Protein AF-A0A950AYR8-F1 (afdb_monomer)

Foldseek 3Di:
DCCQAQVPPPCSCNHPNNVVVVVVVVVVVVCVVPVPDDPDQQEALAACDQDPVRDDGHHQPPPLLSLLLVLLLLLLQLLLLLVCCLVVPDPDDPVRNVLSVVLSVLSVPQANVLSQVVQSVDCSDPVDPRYGYGNNNDHDCVVCSCPVQQLVSLLVSLVSLLVSLVSLVVSCVVVVSSPSNSVSSNVSSVSSNVRSD

Nearest PDB structures (foldseek):
  2fl0-assembly1_A-2  TM=6.266E-01  e=1.631E+00  Azotobacter vinelandii
  2fl0-assembly1_A-3  TM=6.266E-01  e=1.631E+00  Azotobacter vinelandii
  4zkh-assembly1_D  TM=5.117E-01  e=8.441E+00  Pseudo-nitzschia multiseries

Solvent-accessible surface area (backbone atoms only — not comparable to full-atom values): 10589 Å² total; per-residue (Å²): 106,65,60,57,40,56,13,88,86,80,50,30,62,82,8,51,53,28,46,53,50,51,52,48,52,54,50,52,54,51,39,71,77,33,81,83,70,76,92,69,72,57,53,43,89,29,28,74,65,84,52,93,88,66,61,94,63,56,59,31,67,26,71,66,44,25,54,54,35,50,46,48,16,54,55,50,48,44,40,50,34,33,48,48,45,58,77,65,57,87,82,72,49,74,66,48,45,51,48,34,53,51,51,39,57,45,42,46,62,54,38,51,46,56,46,38,63,49,31,44,73,29,52,22,26,88,93,41,77,89,32,14,22,35,70,58,74,60,75,89,60,79,88,62,59,69,55,84,50,64,46,60,43,30,42,50,49,14,47,57,31,35,55,44,14,53,52,32,43,59,52,16,76,84,40,63,83,30,39,65,32,14,52,42,32,37,55,51,14,50,55,36,49,75,57,30,119

pLDDT: mean 91.13, std 10.16, range [54.56, 98.56]

Radius of gyration: 19.91 Å; Cα contacts (8 Å, |Δi|>4): 261; chains: 1; bounding box: 54×46×49 Å

Structure (mmCIF, N/CA/C/O backbone):
data_AF-A0A950AYR8-F1
#
_entry.id   AF-A0A950AYR8-F1
#
loop_
_atom_site.group_PDB
_atom_site.id
_atom_site.type_symbol
_atom_site.label_atom_id
_atom_site.label_alt_id
_atom_site.label_comp_id
_atom_site.label_asym_id
_atom_site.label_entity_id
_atom_site.label_seq_id
_atom_site.pdbx_PDB_ins_code
_atom_site.Cartn_x
_atom_site.Cartn_y
_atom_site.Cartn_z
_atom_site.occupancy
_atom_site.B_iso_or_equiv
_atom_site.auth_seq_id
_atom_site.auth_comp_id
_atom_site.auth_asym_id
_atom_site.auth_atom_id
_atom_site.pdbx_PDB_model_num
ATOM 1 N N . ILE A 1 1 ? 6.941 19.652 12.326 1.00 61.94 1 ILE A N 1
ATOM 2 C CA . ILE A 1 1 ? 6.897 20.039 10.893 1.00 61.94 1 ILE A CA 1
ATOM 3 C C . ILE A 1 1 ? 8.104 20.904 10.534 1.00 61.94 1 ILE A C 1
ATOM 5 O O . ILE A 1 1 ? 8.968 20.399 9.842 1.00 61.94 1 ILE A O 1
ATOM 9 N N . VAL A 1 2 ? 8.243 22.126 11.064 1.00 68.25 2 VAL A N 1
ATOM 10 C CA . VAL A 1 2 ? 9.354 23.044 10.709 1.00 68.25 2 VAL A CA 1
ATOM 11 C C . VAL A 1 2 ? 10.743 22.503 11.084 1.00 68.25 2 VAL A C 1
ATOM 13 O O . VAL A 1 2 ? 11.654 22.515 10.266 1.00 68.25 2 VAL A O 1
ATOM 16 N N . GLU A 1 3 ? 10.913 21.969 12.296 1.00 66.00 3 GLU A N 1
ATOM 17 C CA . GLU A 1 3 ? 12.227 21.478 12.750 1.00 66.00 3 GLU A CA 1
ATOM 18 C C . GLU A 1 3 ? 12.685 20.213 12.011 1.00 66.00 3 GLU A C 1
ATOM 20 O O . GLU A 1 3 ? 13.838 20.128 11.612 1.00 66.00 3 GLU A O 1
ATOM 25 N N . GLN A 1 4 ? 11.773 19.265 11.777 1.00 65.62 4 GLN A N 1
ATOM 26 C CA . GLN A 1 4 ? 12.058 18.027 11.038 1.00 65.62 4 GLN A CA 1
ATOM 27 C C . GLN A 1 4 ? 12.153 18.257 9.517 1.00 65.62 4 GLN A C 1
ATOM 29 O O . GLN A 1 4 ? 12.874 17.541 8.831 1.00 65.62 4 GLN A O 1
ATOM 34 N N . GLY A 1 5 ? 11.448 19.264 8.988 1.00 68.12 5 GLY A N 1
ATOM 35 C CA . GLY A 1 5 ? 11.467 19.619 7.569 1.00 68.12 5 GLY A CA 1
ATOM 36 C C . GLY A 1 5 ? 12.716 20.406 7.172 1.00 68.12 5 GLY A C 1
ATOM 37 O O . GLY A 1 5 ? 13.489 19.955 6.329 1.00 68.12 5 GLY A O 1
ATOM 38 N N . GLU A 1 6 ? 12.921 21.567 7.798 1.00 70.62 6 GLU A N 1
ATOM 39 C CA . GLU A 1 6 ? 13.915 22.566 7.373 1.00 70.62 6 GLU A CA 1
ATOM 40 C C . GLU A 1 6 ? 15.139 22.646 8.301 1.00 70.62 6 GLU A C 1
ATOM 42 O O . GLU A 1 6 ? 16.209 23.083 7.885 1.00 70.62 6 GLU A O 1
ATOM 47 N N . GLY A 1 7 ? 15.009 22.238 9.569 1.00 67.12 7 GLY A N 1
ATOM 48 C CA . GLY A 1 7 ? 16.094 22.291 10.558 1.00 67.12 7 GLY A CA 1
ATOM 49 C C . GLY A 1 7 ? 16.753 23.671 10.771 1.00 67.12 7 GLY A C 1
ATOM 50 O O . GLY A 1 7 ? 17.978 23.723 10.919 1.00 67.12 7 GLY A O 1
ATOM 51 N N . PRO A 1 8 ? 16.006 24.797 10.849 1.00 59.19 8 PRO A N 1
ATOM 52 C CA . PRO A 1 8 ? 16.574 26.152 10.798 1.00 59.19 8 PRO A CA 1
ATOM 53 C C . PRO A 1 8 ? 17.448 26.539 12.007 1.00 59.19 8 PRO A C 1
ATOM 55 O O . PRO A 1 8 ? 18.072 27.597 11.997 1.00 59.19 8 PRO A O 1
ATOM 58 N N . ARG A 1 9 ? 17.496 25.717 13.068 1.00 62.28 9 ARG A N 1
ATOM 59 C CA . ARG A 1 9 ? 18.182 26.025 14.339 1.00 62.28 9 ARG A CA 1
ATOM 60 C C . ARG A 1 9 ? 19.425 25.189 14.654 1.00 62.28 9 ARG A C 1
ATOM 62 O O . ARG A 1 9 ? 19.939 25.317 15.760 1.00 62.28 9 ARG A O 1
ATOM 69 N N . GLY A 1 10 ? 19.959 24.410 13.711 1.00 57.53 10 GLY A N 1
ATOM 70 C CA . GLY A 1 10 ? 21.350 23.955 13.861 1.00 57.53 10 GLY A CA 1
ATOM 71 C C . GLY A 1 10 ? 21.708 22.560 13.380 1.00 57.53 10 GLY A C 1
ATOM 72 O O . GLY A 1 10 ? 22.858 22.177 13.561 1.00 57.53 10 GLY A O 1
ATOM 73 N N . ASP A 1 11 ? 20.801 21.826 12.734 1.00 65.12 11 ASP A N 1
ATOM 74 C CA . ASP A 1 11 ? 21.170 20.549 12.111 1.00 65.12 11 ASP A CA 1
ATOM 75 C C . ASP A 1 11 ? 20.348 20.249 10.849 1.00 65.12 11 ASP A C 1
ATOM 77 O O . ASP A 1 11 ? 19.743 19.191 10.688 1.00 65.12 11 ASP A O 1
ATOM 81 N N . TRP A 1 12 ? 20.303 21.223 9.932 1.00 70.56 12 TRP A N 1
ATOM 82 C CA . TRP A 1 12 ? 19.579 21.110 8.659 1.00 70.56 12 TRP A CA 1
ATOM 83 C C . TRP A 1 12 ? 20.008 19.892 7.829 1.00 70.56 12 TRP A C 1
ATOM 85 O O . TRP A 1 12 ? 19.218 19.402 7.030 1.00 70.56 12 TRP A O 1
ATOM 95 N N . ARG A 1 13 ? 21.234 19.387 8.040 1.00 72.06 13 ARG A N 1
ATOM 96 C CA . ARG A 1 13 ? 21.774 18.190 7.377 1.00 72.06 13 ARG A CA 1
ATOM 97 C C . ARG A 1 13 ? 21.019 16.921 7.768 1.00 72.06 13 ARG A C 1
ATOM 99 O O . ARG A 1 13 ? 20.800 16.070 6.914 1.00 72.06 13 ARG A O 1
ATOM 106 N N . ASN A 1 14 ? 20.590 16.829 9.025 1.00 75.94 14 ASN A N 1
ATOM 107 C CA . ASN A 1 14 ? 19.791 15.716 9.533 1.00 75.94 14 ASN A CA 1
ATOM 108 C C . ASN A 1 14 ? 18.274 15.936 9.367 1.00 75.94 14 ASN A C 1
ATOM 110 O O . ASN A 1 14 ? 17.501 14.988 9.516 1.00 75.94 14 ASN A O 1
ATOM 114 N N . ALA A 1 15 ? 17.838 17.153 9.018 1.00 84.00 15 ALA A N 1
ATOM 115 C CA . ALA A 1 15 ? 16.459 17.433 8.616 1.00 84.00 15 ALA A CA 1
ATOM 116 C C . ALA A 1 15 ? 16.145 16.859 7.219 1.00 84.00 15 ALA A C 1
ATOM 118 O O . ALA A 1 15 ? 17.050 16.528 6.449 1.00 84.00 15 ALA A O 1
ATOM 119 N N . HIS A 1 16 ? 14.858 16.768 6.863 1.00 83.81 16 HIS A N 1
ATOM 120 C CA . HIS A 1 16 ? 14.421 16.246 5.561 1.00 83.81 16 HIS A CA 1
ATOM 121 C C . HIS A 1 16 ? 15.119 16.951 4.391 1.00 83.81 16 HIS A C 1
ATOM 123 O O . HIS A 1 16 ? 15.621 16.283 3.490 1.00 83.81 16 HIS A O 1
ATOM 129 N N . PHE A 1 17 ? 15.219 18.283 4.438 1.00 84.56 17 PHE A N 1
ATOM 130 C CA . PHE A 1 17 ? 15.906 19.068 3.414 1.00 84.56 17 PHE A CA 1
ATOM 131 C C . PHE A 1 17 ? 17.362 18.623 3.195 1.00 84.56 17 PHE A C 1
ATOM 133 O O . PHE A 1 17 ? 17.763 18.358 2.063 1.00 84.56 17 PHE A O 1
ATOM 140 N N . GLY A 1 18 ? 18.146 18.491 4.269 1.00 85.69 18 GLY A N 1
ATOM 141 C CA . GLY A 1 18 ? 19.541 18.067 4.175 1.00 85.69 18 GLY A CA 1
ATOM 142 C C . GLY A 1 18 ? 19.707 16.633 3.690 1.00 85.69 18 GLY A C 1
ATOM 143 O O . GLY A 1 18 ? 20.585 16.374 2.871 1.00 85.69 18 GLY A O 1
ATOM 144 N N . ARG A 1 19 ? 18.827 15.720 4.118 1.00 87.94 19 ARG A N 1
ATOM 145 C CA . ARG A 1 19 ? 18.816 14.335 3.624 1.00 87.94 19 ARG A CA 1
ATOM 146 C C . ARG A 1 19 ? 18.552 14.275 2.119 1.00 87.94 19 ARG A C 1
ATOM 148 O O . ARG A 1 19 ? 19.253 13.551 1.421 1.00 87.94 19 ARG A O 1
ATOM 155 N N . PHE A 1 20 ? 17.596 15.053 1.608 1.00 89.69 20 PHE A N 1
ATOM 156 C CA . PHE A 1 20 ? 17.316 15.102 0.168 1.00 89.69 20 PHE A CA 1
ATOM 157 C C . PHE A 1 20 ? 18.463 15.712 -0.639 1.00 89.69 20 PHE A C 1
ATOM 159 O O . PHE A 1 20 ? 18.767 15.211 -1.720 1.00 89.69 20 PHE A O 1
ATOM 166 N N . LEU A 1 21 ? 19.134 16.744 -0.114 1.00 90.75 21 LEU A N 1
ATOM 167 C CA 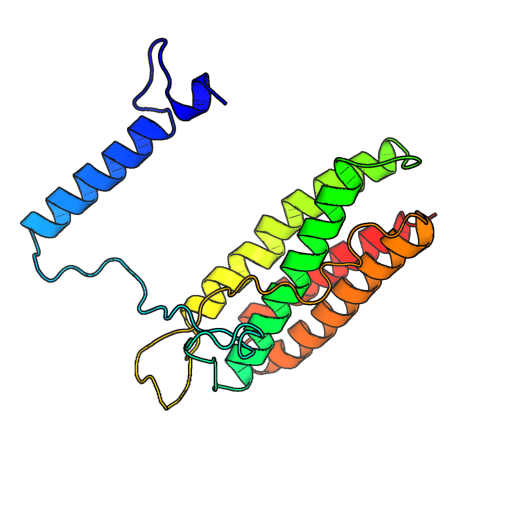. LEU A 1 21 ? 20.346 17.271 -0.745 1.00 90.75 21 LEU A CA 1
ATOM 168 C C . LEU A 1 21 ? 21.473 16.236 -0.772 1.00 90.75 21 LEU A C 1
ATOM 170 O O . LEU A 1 21 ? 22.116 16.091 -1.802 1.00 90.75 21 LEU A O 1
ATOM 174 N N . GLY A 1 22 ? 21.663 15.475 0.310 1.00 92.06 22 GLY A N 1
ATOM 175 C CA . GLY A 1 22 ? 22.640 14.384 0.343 1.00 92.06 22 GLY A CA 1
ATOM 176 C C . GLY A 1 22 ? 22.377 13.332 -0.738 1.00 92.06 22 GLY A C 1
ATOM 177 O O . GLY A 1 22 ? 23.284 12.986 -1.488 1.00 92.06 22 GLY A O 1
ATOM 178 N N . VAL A 1 23 ? 21.121 12.895 -0.890 1.00 91.81 23 VAL A N 1
ATOM 179 C CA . VAL A 1 23 ? 20.722 11.961 -1.961 1.00 91.81 23 VAL A CA 1
ATOM 180 C C . VAL A 1 23 ? 20.984 12.552 -3.352 1.00 91.81 23 VAL A C 1
ATOM 182 O O . VAL A 1 23 ? 21.454 11.842 -4.240 1.00 91.81 23 VAL A O 1
ATOM 185 N N . LEU A 1 24 ? 20.705 13.845 -3.557 1.00 92.50 24 LEU A N 1
ATOM 186 C CA . LEU A 1 24 ? 20.985 14.525 -4.824 1.00 92.50 24 LEU A CA 1
ATOM 187 C C . LEU A 1 24 ? 22.488 14.572 -5.121 1.00 92.50 24 LEU A C 1
ATOM 189 O O . LEU A 1 24 ? 22.889 14.258 -6.241 1.00 92.50 24 LEU A O 1
ATOM 193 N N . ASP A 1 25 ? 23.308 14.944 -4.141 1.00 94.94 25 ASP A N 1
ATOM 194 C CA . ASP A 1 25 ? 24.762 15.010 -4.289 1.00 94.94 25 ASP A CA 1
ATOM 195 C C . ASP A 1 25 ? 25.335 13.628 -4.641 1.00 94.94 25 ASP A C 1
ATOM 197 O O . ASP A 1 25 ? 26.080 13.500 -5.615 1.00 94.94 25 ASP A O 1
ATOM 201 N N . GLU A 1 26 ? 24.923 12.578 -3.921 1.00 93.44 26 GLU A N 1
ATOM 202 C CA . GLU A 1 26 ? 25.309 11.190 -4.208 1.00 93.44 26 GLU A CA 1
ATOM 203 C C . GLU A 1 26 ? 24.900 10.765 -5.625 1.00 93.44 26 GLU A C 1
ATOM 205 O O . GLU A 1 26 ? 25.717 10.229 -6.378 1.00 93.44 26 GLU A O 1
ATOM 210 N N . TYR A 1 27 ? 23.659 11.051 -6.028 1.00 92.38 27 TYR A N 1
ATOM 211 C CA . TYR A 1 27 ? 23.170 10.746 -7.371 1.00 92.38 27 TYR A CA 1
ATOM 212 C C . TYR A 1 27 ? 23.973 11.467 -8.463 1.00 92.38 27 TYR A C 1
ATOM 214 O O . TYR A 1 27 ? 24.342 10.857 -9.470 1.00 92.38 27 TYR A O 1
ATOM 222 N N . LEU A 1 28 ? 24.282 12.754 -8.275 1.00 94.19 28 LEU A N 1
ATOM 223 C CA . LEU A 1 28 ? 25.058 13.536 -9.237 1.00 94.19 28 LEU A CA 1
ATOM 224 C C . LEU A 1 28 ? 26.497 13.023 -9.365 1.00 94.19 28 LEU A C 1
ATOM 226 O O . LEU A 1 28 ? 27.012 12.963 -10.482 1.00 94.19 28 LEU A O 1
ATOM 230 N N . GLU A 1 29 ? 27.140 12.623 -8.267 1.00 95.25 29 GLU A N 1
ATOM 231 C CA . GLU A 1 29 ? 28.470 12.003 -8.310 1.00 95.25 29 GLU A CA 1
ATOM 232 C C . GLU A 1 29 ? 28.446 10.650 -9.032 1.00 95.25 29 GLU A C 1
ATOM 234 O O . GLU A 1 29 ? 29.274 10.400 -9.914 1.00 95.25 29 GLU A O 1
ATOM 239 N N . LEU A 1 30 ? 27.450 9.806 -8.748 1.00 94.19 30 LEU A N 1
ATOM 240 C CA . LEU A 1 30 ? 27.273 8.530 -9.440 1.00 94.19 30 LEU A CA 1
ATOM 241 C C . LEU A 1 30 ? 27.032 8.718 -10.950 1.00 94.19 30 LEU A C 1
ATOM 243 O O . LEU A 1 30 ? 27.628 8.007 -11.759 1.00 94.19 30 LEU A O 1
ATOM 247 N N . ARG A 1 31 ? 26.228 9.713 -11.351 1.00 93.94 31 ARG A N 1
ATOM 248 C CA . ARG A 1 31 ? 25.973 10.049 -12.765 1.00 93.94 31 ARG A CA 1
ATOM 249 C C . ARG A 1 31 ? 27.193 10.635 -13.476 1.00 93.94 31 ARG A C 1
ATOM 251 O O . ARG A 1 31 ? 27.369 10.387 -14.666 1.00 93.94 31 ARG A O 1
ATOM 258 N N . LYS A 1 32 ? 28.049 11.394 -12.780 1.00 95.00 32 LYS A N 1
ATOM 259 C CA . LYS A 1 32 ? 29.336 11.856 -13.339 1.00 95.00 32 LYS A CA 1
ATOM 260 C C . LYS A 1 32 ? 30.269 10.682 -13.627 1.00 95.00 32 LYS A C 1
ATOM 262 O O . LYS A 1 32 ? 30.938 10.683 -14.657 1.00 95.00 32 LYS A O 1
ATOM 267 N N . ALA A 1 33 ? 30.317 9.701 -12.725 1.00 95.62 33 ALA A N 1
ATOM 268 C CA . ALA A 1 33 ? 31.138 8.504 -12.885 1.00 95.62 33 ALA A CA 1
ATOM 269 C C . ALA A 1 33 ? 30.580 7.536 -13.945 1.00 95.62 33 ALA A C 1
ATOM 271 O O . ALA A 1 33 ? 31.353 6.881 -14.642 1.00 95.62 33 ALA A O 1
ATOM 272 N N . ASN A 1 34 ? 29.253 7.459 -14.077 1.00 95.69 34 ASN A N 1
ATOM 273 C CA . ASN A 1 34 ? 28.562 6.623 -15.052 1.00 95.69 34 ASN A CA 1
ATOM 274 C C . ASN A 1 34 ? 27.344 7.361 -15.657 1.00 95.69 34 ASN A C 1
ATOM 276 O O . ASN A 1 34 ? 26.261 7.344 -15.063 1.00 95.69 34 ASN A O 1
ATOM 280 N N . PRO A 1 35 ? 27.486 7.978 -16.847 1.00 93.12 35 PRO A N 1
ATOM 281 C CA . PRO A 1 35 ? 26.393 8.691 -17.518 1.00 93.12 35 PRO A CA 1
ATOM 282 C C . PRO A 1 35 ? 25.194 7.816 -17.907 1.00 93.12 35 PRO A C 1
ATOM 284 O O . PRO A 1 35 ? 24.091 8.343 -18.066 1.00 93.12 35 PRO A O 1
ATOM 287 N N . ASP A 1 36 ? 25.393 6.503 -18.032 1.00 93.00 36 ASP A N 1
ATOM 288 C CA . ASP A 1 36 ? 24.353 5.533 -18.390 1.00 93.00 36 ASP A CA 1
ATOM 289 C C . ASP A 1 36 ? 23.682 4.914 -17.153 1.00 93.00 36 ASP A C 1
ATOM 291 O O . ASP A 1 36 ? 22.842 4.027 -17.276 1.00 93.00 36 ASP A O 1
ATOM 295 N N . LEU A 1 37 ? 24.045 5.364 -15.946 1.00 90.94 37 LEU A N 1
ATOM 296 C CA . LEU A 1 37 ? 23.453 4.873 -14.708 1.00 90.94 37 LEU A CA 1
ATOM 297 C C . LEU A 1 37 ? 21.951 5.163 -14.671 1.00 90.94 37 LEU A C 1
ATOM 299 O O . LEU A 1 37 ? 21.546 6.325 -14.584 1.00 90.94 37 LEU A O 1
ATOM 303 N N . ASP A 1 38 ? 21.159 4.101 -14.633 1.00 88.81 38 ASP A N 1
ATOM 304 C CA . ASP A 1 38 ? 19.741 4.149 -14.315 1.00 88.81 38 ASP A CA 1
ATOM 305 C C . ASP A 1 38 ? 19.518 3.555 -12.917 1.00 88.81 38 ASP A C 1
ATOM 307 O O . ASP A 1 38 ? 19.890 2.412 -12.647 1.00 88.81 38 ASP A O 1
ATOM 311 N N . VAL A 1 39 ? 18.988 4.368 -12.002 1.00 89.12 39 VAL A N 1
ATOM 312 C CA . VAL A 1 39 ? 18.747 3.992 -10.595 1.00 89.12 39 VAL A CA 1
ATOM 313 C C . VAL A 1 39 ? 17.269 3.763 -10.298 1.00 89.12 39 VAL A C 1
ATOM 315 O O . VAL A 1 39 ? 16.914 3.517 -9.145 1.00 89.12 39 VAL A O 1
ATOM 318 N N . VAL A 1 40 ? 16.398 3.866 -11.306 1.00 91.56 40 VAL A N 1
ATOM 319 C CA . VAL A 1 40 ? 14.957 3.683 -11.132 1.00 91.56 40 VAL A CA 1
ATOM 320 C C . VAL A 1 40 ? 14.493 2.354 -11.720 1.00 91.56 40 VAL A C 1
ATOM 322 O O . VAL A 1 40 ? 15.072 1.812 -12.658 1.00 91.56 40 VAL A O 1
ATOM 325 N N . ARG A 1 41 ? 13.424 1.799 -11.144 1.00 93.00 41 ARG A N 1
ATOM 326 C CA . ARG A 1 41 ? 12.707 0.676 -11.761 1.00 93.00 41 ARG A CA 1
ATOM 327 C C . ARG A 1 41 ? 11.950 1.194 -12.999 1.00 93.00 41 ARG A C 1
ATOM 329 O O . ARG A 1 41 ? 11.492 2.338 -12.959 1.00 93.00 41 ARG A O 1
ATOM 336 N N . PRO A 1 42 ? 11.758 0.381 -14.057 1.00 96.00 42 PRO A N 1
ATOM 337 C CA . PRO A 1 42 ? 11.073 0.786 -15.289 1.00 96.00 42 PRO A CA 1
ATOM 338 C C . PRO A 1 42 ? 9.545 0.804 -15.107 1.00 96.00 42 PRO A C 1
ATOM 340 O O . PRO A 1 42 ? 8.805 0.138 -15.827 1.00 96.00 42 PRO A O 1
ATOM 343 N N . VAL A 1 43 ? 9.069 1.537 -14.104 1.00 97.19 43 VAL A N 1
ATOM 344 C CA . VAL A 1 43 ? 7.658 1.581 -13.716 1.00 97.19 43 VAL A CA 1
ATOM 345 C C . VAL A 1 43 ? 6.903 2.533 -14.637 1.00 97.19 43 VAL A C 1
ATOM 347 O O . VAL A 1 43 ? 7.288 3.695 -14.778 1.00 97.19 43 VAL A O 1
ATOM 350 N N . LEU A 1 44 ? 5.808 2.067 -15.239 1.00 96.56 44 LEU A N 1
ATOM 351 C CA . LEU A 1 44 ? 4.845 2.942 -15.909 1.00 96.56 44 LEU A CA 1
ATOM 352 C C . LEU A 1 44 ? 3.771 3.411 -14.921 1.00 96.56 44 LEU A C 1
ATOM 354 O O . LEU A 1 44 ? 3.302 2.609 -14.112 1.00 96.56 44 LEU A O 1
ATOM 358 N N . PRO A 1 45 ? 3.304 4.669 -15.031 1.00 94.56 45 PRO A N 1
ATOM 359 C CA . PRO A 1 45 ? 2.138 5.160 -14.300 1.00 94.56 45 PRO A CA 1
ATOM 360 C C . PRO A 1 45 ? 0.845 4.628 -14.945 1.00 94.56 45 PRO A C 1
ATOM 362 O O . PRO A 1 45 ? 0.020 5.395 -15.433 1.00 94.56 45 PRO A O 1
ATOM 365 N N . ALA A 1 46 ? 0.725 3.302 -15.029 1.00 96.50 46 ALA A N 1
ATOM 366 C CA . ALA A 1 46 ? -0.428 2.620 -15.593 1.00 96.50 46 ALA A CA 1
ATOM 367 C C . ALA A 1 46 ? -1.530 2.450 -14.539 1.00 96.50 46 ALA A C 1
ATOM 369 O O . ALA A 1 46 ? -1.223 2.256 -13.365 1.00 96.50 46 ALA A O 1
ATOM 370 N N . LEU A 1 47 ? -2.793 2.492 -14.959 1.00 96.44 47 LEU A N 1
ATOM 371 C CA . LEU A 1 47 ? -3.960 2.289 -14.093 1.00 96.44 47 LEU A CA 1
ATOM 372 C C . LEU A 1 47 ? -4.611 0.926 -14.331 1.00 96.44 47 LEU A C 1
ATOM 374 O O . LEU A 1 47 ? -4.394 0.292 -15.363 1.00 96.44 47 LEU A O 1
ATOM 378 N N . VAL A 1 48 ? -5.447 0.478 -13.399 1.00 95.44 48 VAL A N 1
ATOM 379 C CA . VAL A 1 48 ? -6.270 -0.720 -13.600 1.00 95.44 48 VAL A CA 1
ATOM 380 C C . VAL A 1 48 ? -7.485 -0.404 -14.473 1.00 95.44 48 VAL A C 1
ATOM 382 O O . VAL A 1 48 ? -7.912 -1.240 -15.273 1.00 95.44 48 VAL A O 1
ATOM 385 N N . ARG A 1 49 ? -8.051 0.803 -14.349 1.00 92.44 49 ARG A N 1
ATOM 386 C 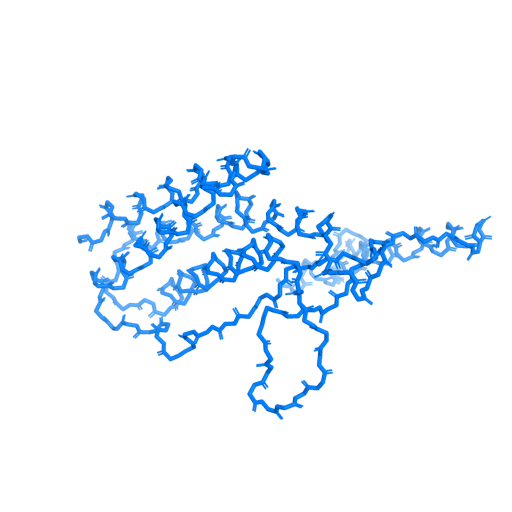CA . ARG A 1 49 ? -9.231 1.237 -15.110 1.00 92.44 49 ARG A CA 1
ATOM 387 C C . ARG A 1 49 ? -8.967 2.548 -15.845 1.00 92.44 49 ARG A C 1
ATOM 389 O O . ARG A 1 49 ? -8.161 3.371 -15.426 1.00 92.44 49 ARG A O 1
ATOM 396 N N . ALA A 1 50 ? -9.673 2.742 -16.958 1.00 92.44 50 ALA A N 1
ATOM 397 C CA . ALA A 1 50 ? -9.627 4.000 -17.695 1.00 92.44 50 ALA A CA 1
ATOM 398 C C . ALA A 1 50 ? -10.260 5.138 -16.862 1.00 92.44 50 ALA A C 1
ATOM 400 O O . ALA A 1 50 ? -11.359 4.938 -16.335 1.00 92.44 50 ALA A O 1
ATOM 401 N N . PRO A 1 51 ? -9.618 6.317 -16.765 1.00 88.69 51 PRO A N 1
ATOM 402 C CA . PRO A 1 51 ? -10.181 7.482 -16.088 1.00 88.69 51 PRO A CA 1
ATOM 403 C C . PRO A 1 51 ? -11.515 7.938 -16.691 1.00 88.69 51 PRO A C 1
ATOM 405 O O . PRO A 1 51 ? -11.676 7.987 -17.912 1.00 88.69 51 PRO A O 1
ATOM 408 N N . GLU A 1 52 ? -12.461 8.347 -15.841 1.00 86.25 52 GLU A N 1
ATOM 409 C CA . GLU A 1 52 ? -13.767 8.867 -16.284 1.00 86.25 52 GLU A CA 1
ATOM 410 C C . GLU A 1 52 ? -13.659 10.190 -17.056 1.00 86.25 52 GLU A C 1
ATOM 412 O O . GLU A 1 52 ? -14.510 10.497 -17.891 1.00 86.25 52 GLU A O 1
ATOM 417 N N . ASP A 1 53 ? -12.605 10.969 -16.799 1.00 87.31 53 ASP A N 1
ATOM 418 C CA . ASP A 1 53 ? -12.335 12.236 -17.484 1.00 87.31 53 ASP A CA 1
ATOM 419 C C . ASP A 1 53 ? -11.813 12.054 -18.923 1.00 87.31 53 ASP A C 1
ATOM 421 O O . ASP A 1 53 ? -11.650 13.034 -19.654 1.00 87.31 53 ASP A O 1
ATOM 425 N N . GLY A 1 54 ? -11.594 10.803 -19.346 1.00 87.31 54 GLY A N 1
ATOM 426 C CA . GLY A 1 54 ? -11.120 10.451 -20.679 1.00 87.31 54 GLY A CA 1
ATOM 427 C C . GLY A 1 54 ? -9.624 10.684 -20.893 1.00 87.31 54 GLY A C 1
ATOM 428 O O . GLY A 1 54 ? -9.184 10.678 -22.044 1.00 87.31 54 GLY A O 1
ATOM 429 N N . SER A 1 55 ? -8.847 10.902 -19.827 1.00 89.69 55 SER A N 1
ATOM 430 C CA . SER A 1 55 ? -7.390 11.012 -19.910 1.00 89.69 55 SER A CA 1
ATOM 431 C C . SER A 1 55 ? -6.771 9.746 -20.508 1.00 89.69 55 SER A C 1
ATOM 433 O O . SER A 1 55 ? -7.077 8.629 -20.092 1.00 89.69 55 SER A O 1
ATOM 435 N N . ASP A 1 56 ? -5.867 9.932 -21.471 1.00 92.00 56 ASP A N 1
ATOM 436 C CA . ASP A 1 56 ? -5.117 8.841 -22.096 1.00 92.00 56 ASP A CA 1
ATOM 437 C C . ASP A 1 56 ? -3.968 8.414 -21.175 1.00 92.00 56 ASP A C 1
ATOM 439 O O . ASP A 1 56 ? -2.931 9.079 -21.088 1.00 92.00 56 ASP A O 1
ATOM 443 N N . VAL A 1 57 ? -4.191 7.330 -20.431 1.00 93.06 57 VAL A N 1
ATOM 444 C CA . VAL A 1 57 ? -3.223 6.734 -19.505 1.00 93.06 57 VAL A CA 1
ATOM 445 C C . VAL A 1 57 ? -3.021 5.257 -19.850 1.00 93.06 57 VAL A C 1
ATOM 447 O O . VAL A 1 57 ? -3.993 4.576 -20.191 1.00 93.06 57 VAL A O 1
ATOM 450 N N . PRO A 1 58 ? -1.786 4.726 -19.761 1.00 95.75 58 PRO A N 1
ATOM 451 C CA . PRO A 1 58 ? -1.553 3.298 -19.939 1.00 95.75 58 PRO A CA 1
ATOM 452 C C . PRO A 1 58 ? -2.400 2.477 -18.964 1.00 95.75 58 PRO A C 1
ATOM 454 O O . PRO A 1 58 ? -2.610 2.887 -17.822 1.00 95.75 58 PRO A O 1
ATOM 457 N N . LEU A 1 59 ? -2.851 1.300 -19.392 1.00 97.31 59 LEU A N 1
ATOM 458 C CA . LEU A 1 59 ? -3.574 0.366 -18.532 1.00 97.31 59 LEU A CA 1
ATOM 459 C C . LEU A 1 59 ? -2.714 -0.856 -18.228 1.00 97.31 59 LEU A C 1
ATOM 461 O O . LEU A 1 59 ? -1.946 -1.314 -19.073 1.00 97.31 59 LEU A O 1
ATOM 465 N N . ILE A 1 60 ? -2.865 -1.392 -17.022 1.00 98.12 60 ILE A N 1
ATOM 466 C CA . ILE A 1 60 ? -2.303 -2.684 -16.641 1.00 98.12 60 ILE A CA 1
ATOM 467 C C . ILE A 1 60 ? -3.170 -3.760 -17.302 1.00 98.12 60 ILE A C 1
ATOM 469 O O . ILE A 1 60 ? -4.280 -4.043 -16.857 1.00 98.12 60 ILE A O 1
ATOM 473 N N . THR A 1 61 ? -2.681 -4.327 -18.403 1.00 97.88 61 THR A N 1
ATOM 474 C CA . THR A 1 61 ? -3.383 -5.345 -19.198 1.00 97.88 61 THR A CA 1
ATOM 475 C C . THR A 1 61 ? -3.010 -6.770 -18.791 1.00 97.88 61 THR A C 1
ATOM 477 O O . THR A 1 61 ? -3.754 -7.699 -19.113 1.00 97.88 61 THR A O 1
ATOM 480 N N . ASP A 1 62 ? -1.905 -6.968 -18.059 1.00 97.62 62 ASP A N 1
ATOM 481 C CA . ASP A 1 62 ? -1.610 -8.252 -17.421 1.00 97.62 62 ASP A CA 1
ATOM 482 C C . ASP A 1 62 ? -2.654 -8.553 -16.324 1.00 97.62 62 ASP A C 1
ATOM 484 O O . ASP A 1 62 ? -2.760 -7.791 -15.356 1.00 97.62 62 ASP A O 1
ATOM 488 N N . PRO A 1 63 ? -3.426 -9.655 -16.430 1.00 95.81 63 PRO A N 1
ATOM 489 C CA . PRO A 1 63 ? -4.533 -9.912 -15.510 1.00 95.81 63 PRO A CA 1
ATOM 490 C C . PRO A 1 63 ? -4.105 -10.100 -14.051 1.00 95.81 63 PRO A C 1
ATOM 492 O O . PRO A 1 63 ? -4.849 -9.736 -13.141 1.00 95.81 63 PRO A O 1
ATOM 495 N N . GLN A 1 64 ? -2.923 -10.677 -13.814 1.00 95.56 64 GLN A N 1
ATOM 496 C CA . GLN A 1 64 ? -2.433 -10.923 -12.461 1.00 95.56 64 GLN A CA 1
ATOM 497 C C . GLN A 1 64 ? -1.924 -9.621 -11.836 1.00 95.56 64 GLN A C 1
ATOM 499 O O . GLN A 1 64 ? -2.281 -9.315 -10.699 1.00 95.56 64 GLN A O 1
ATOM 504 N N . SER A 1 65 ? -1.153 -8.825 -12.579 1.00 97.38 65 SER A N 1
ATOM 505 C CA . SER A 1 65 ? -0.704 -7.502 -12.139 1.00 97.38 65 SER A CA 1
ATOM 506 C C . SER A 1 65 ? -1.875 -6.570 -11.845 1.00 97.38 65 SER A C 1
ATOM 508 O O . SER A 1 65 ? -1.870 -5.908 -10.810 1.00 97.38 65 SER A O 1
ATOM 510 N N . ALA A 1 66 ? -2.891 -6.543 -12.714 1.00 97.06 66 ALA A N 1
ATOM 511 C CA . ALA A 1 66 ? -4.076 -5.708 -12.536 1.00 97.06 66 ALA A CA 1
ATOM 512 C C . ALA A 1 66 ? -4.837 -6.076 -11.254 1.00 97.06 66 ALA A C 1
ATOM 514 O O . ALA A 1 66 ? -5.203 -5.200 -10.474 1.00 97.06 66 ALA A O 1
ATOM 515 N N . ALA A 1 67 ? -5.006 -7.373 -10.983 1.00 95.56 67 ALA A N 1
ATOM 516 C CA . ALA A 1 67 ? -5.674 -7.833 -9.771 1.00 95.56 67 ALA A CA 1
ATOM 517 C C . ALA A 1 67 ? -4.880 -7.523 -8.489 1.00 95.56 67 ALA A C 1
ATOM 519 O O . ALA A 1 67 ? -5.467 -7.192 -7.459 1.00 95.56 67 ALA A O 1
ATOM 520 N N . ILE A 1 68 ? -3.546 -7.601 -8.541 1.00 97.00 68 ILE A N 1
ATOM 521 C CA . ILE A 1 68 ? -2.676 -7.230 -7.415 1.00 97.00 68 ILE A CA 1
ATOM 522 C C . ILE A 1 68 ? -2.667 -5.706 -7.208 1.00 97.00 68 ILE A C 1
ATOM 524 O O . ILE A 1 68 ? -2.623 -5.242 -6.069 1.00 97.00 68 ILE A O 1
ATOM 528 N N . ALA A 1 69 ? -2.744 -4.917 -8.281 1.00 97.06 69 ALA A N 1
ATOM 529 C CA . ALA A 1 69 ? -2.864 -3.464 -8.191 1.00 97.06 69 ALA A CA 1
ATOM 530 C C . ALA A 1 69 ? -4.202 -3.063 -7.552 1.00 97.06 69 ALA A C 1
ATOM 532 O O . ALA A 1 69 ? -4.219 -2.254 -6.626 1.00 97.06 69 ALA A O 1
ATOM 533 N N . ASP A 1 70 ? -5.300 -3.710 -7.953 1.00 94.31 70 ASP A N 1
ATOM 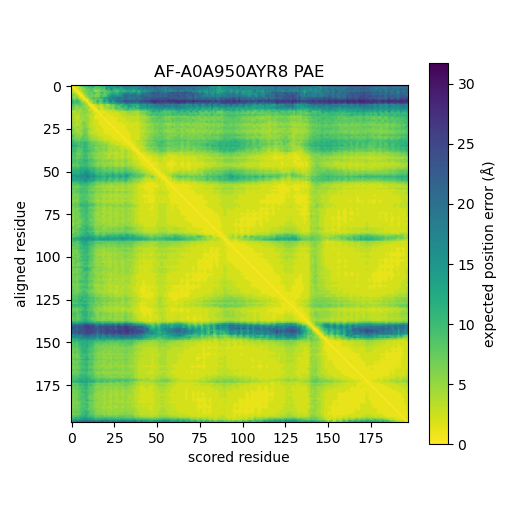534 C CA . ASP A 1 70 ? -6.618 -3.527 -7.339 1.00 94.31 70 ASP A CA 1
ATOM 535 C C . ASP A 1 70 ? -6.633 -3.882 -5.850 1.00 94.31 70 ASP A C 1
ATOM 537 O O . ASP A 1 70 ? -7.217 -3.156 -5.046 1.00 94.31 70 ASP A O 1
ATOM 541 N N . LEU A 1 71 ? -5.943 -4.954 -5.458 1.00 94.38 71 LEU A N 1
ATOM 542 C CA . LEU A 1 71 ? -5.752 -5.297 -4.051 1.00 94.38 71 LEU A CA 1
ATOM 543 C C . LEU A 1 71 ? -5.066 -4.155 -3.276 1.00 94.38 71 LEU A C 1
ATOM 545 O O . LEU A 1 71 ? -5.472 -3.829 -2.159 1.00 94.38 71 LEU A O 1
ATOM 549 N N . GLY A 1 72 ? -4.045 -3.536 -3.876 1.00 95.25 72 GLY A N 1
ATOM 550 C CA . GLY A 1 72 ? -3.374 -2.357 -3.326 1.00 95.25 72 GLY A CA 1
ATOM 551 C C . GLY A 1 72 ? -4.308 -1.157 -3.180 1.00 95.25 72 GLY A C 1
ATOM 552 O O . GLY A 1 72 ? -4.288 -0.497 -2.141 1.00 95.25 72 GLY A O 1
ATOM 553 N N . ASN A 1 73 ? -5.169 -0.922 -4.171 1.00 95.00 73 ASN A N 1
ATOM 554 C CA . ASN A 1 73 ? -6.164 0.150 -4.143 1.00 95.00 73 ASN A CA 1
ATOM 555 C C . ASN A 1 73 ? -7.174 -0.042 -3.005 1.00 95.00 73 ASN A C 1
ATOM 557 O O . ASN A 1 73 ? -7.387 0.879 -2.220 1.00 95.00 73 ASN A O 1
ATOM 561 N N . VAL A 1 74 ? -7.708 -1.258 -2.830 1.00 93.88 74 VAL A N 1
ATOM 562 C CA . VAL A 1 74 ? -8.621 -1.584 -1.718 1.00 93.88 74 VAL A CA 1
ATOM 563 C C . VAL A 1 74 ? -7.944 -1.383 -0.361 1.00 93.88 74 VAL A C 1
ATOM 565 O O . VAL A 1 74 ? -8.514 -0.759 0.534 1.00 93.88 74 VAL A O 1
ATOM 568 N N . ALA A 1 75 ? -6.713 -1.874 -0.192 1.00 95.19 75 ALA A N 1
ATOM 569 C CA . ALA A 1 75 ? -5.978 -1.715 1.062 1.00 95.19 75 ALA A CA 1
ATOM 570 C C . ALA A 1 75 ? -5.708 -0.238 1.393 1.00 95.19 75 ALA A C 1
ATOM 572 O O . ALA A 1 75 ? -5.827 0.179 2.548 1.00 95.19 75 ALA A O 1
ATOM 573 N N . TYR A 1 76 ? -5.364 0.558 0.379 1.00 95.69 76 TYR A N 1
ATOM 574 C CA . TYR A 1 76 ? -5.139 1.990 0.525 1.00 95.69 76 TYR A CA 1
ATOM 575 C C . TYR A 1 76 ? -6.429 2.747 0.859 1.00 95.69 76 TYR A C 1
ATOM 577 O O . TYR A 1 76 ? -6.428 3.619 1.726 1.00 95.69 76 TYR A O 1
ATOM 585 N N . GLU A 1 77 ? -7.543 2.374 0.240 1.00 93.12 77 GLU A N 1
ATOM 586 C CA . GLU A 1 77 ? -8.857 2.942 0.526 1.00 93.12 77 GLU A CA 1
ATOM 587 C C . GLU A 1 77 ? -9.297 2.662 1.971 1.00 93.12 77 GLU A C 1
ATOM 589 O O . GLU A 1 77 ? -9.688 3.588 2.685 1.00 93.12 77 GLU A O 1
ATOM 594 N N . VAL A 1 78 ? -9.132 1.427 2.462 1.00 94.00 78 VAL A N 1
ATOM 595 C CA . VAL A 1 78 ? -9.369 1.092 3.880 1.00 94.00 78 VAL A CA 1
ATOM 596 C C . VAL A 1 78 ? -8.448 1.902 4.799 1.00 94.00 78 VAL A C 1
ATOM 598 O O . VAL A 1 78 ? -8.902 2.429 5.815 1.00 94.00 78 VAL A O 1
ATOM 601 N N . LEU A 1 79 ? -7.167 2.064 4.450 1.00 95.62 79 LEU A N 1
ATOM 602 C CA . LEU A 1 79 ? -6.238 2.900 5.216 1.00 95.62 79 LEU A CA 1
ATOM 603 C C . LEU A 1 79 ? -6.722 4.357 5.306 1.00 95.62 79 LEU A C 1
ATOM 605 O O . LEU A 1 79 ? -6.713 4.943 6.391 1.00 95.62 79 LEU A O 1
ATOM 609 N N . LEU A 1 80 ? -7.178 4.941 4.197 1.00 93.56 80 LEU A N 1
ATOM 610 C CA . LEU A 1 80 ? -7.744 6.288 4.200 1.00 93.56 80 LEU A CA 1
ATOM 611 C C . LEU A 1 80 ? -9.019 6.362 5.047 1.00 93.56 80 LEU A C 1
ATOM 613 O O . LEU A 1 80 ? -9.151 7.301 5.831 1.00 93.56 80 LEU A O 1
ATOM 617 N N . GLN A 1 81 ? -9.915 5.371 4.972 1.00 91.81 81 GLN A N 1
ATOM 618 C CA . GLN A 1 81 ? -11.110 5.287 5.828 1.00 91.81 81 GLN A CA 1
ATOM 619 C C . GLN A 1 81 ? -10.744 5.287 7.320 1.00 91.81 81 GLN A C 1
ATOM 621 O O . GLN A 1 81 ? -11.339 6.034 8.101 1.00 91.81 81 GLN A O 1
ATOM 626 N N . LEU A 1 82 ? -9.729 4.513 7.719 1.00 93.62 82 LEU A N 1
ATOM 627 C CA . LEU A 1 82 ? -9.247 4.472 9.102 1.00 93.62 82 LEU A CA 1
ATOM 628 C C . LEU A 1 82 ? -8.701 5.831 9.558 1.00 93.62 82 LEU A C 1
ATOM 630 O O . LEU A 1 82 ? -9.026 6.285 10.657 1.00 93.62 82 LEU A O 1
ATOM 634 N N . LEU A 1 83 ? -7.915 6.503 8.710 1.00 93.94 83 LEU A N 1
ATOM 635 C CA . LEU A 1 83 ? -7.361 7.827 9.001 1.00 93.94 83 LEU A CA 1
ATOM 636 C C . LEU A 1 83 ? -8.449 8.905 9.073 1.00 93.94 83 LEU A C 1
ATOM 638 O O . LEU A 1 83 ? -8.439 9.712 10.004 1.00 93.94 83 LEU A O 1
ATOM 642 N N . TYR A 1 84 ? -9.411 8.903 8.146 1.00 90.38 84 TYR A N 1
ATOM 643 C CA . TYR A 1 84 ? -10.566 9.802 8.193 1.00 90.38 84 TYR A CA 1
ATOM 644 C C . TYR A 1 84 ? -11.345 9.613 9.486 1.00 90.38 84 TYR A C 1
ATOM 646 O O . TYR A 1 84 ? -11.626 10.584 10.187 1.00 90.38 84 TYR A O 1
ATOM 654 N N . ARG A 1 85 ? -11.637 8.362 9.845 1.00 90.56 85 ARG A N 1
ATOM 655 C CA . ARG A 1 85 ? -12.376 8.049 11.065 1.00 90.56 85 ARG A CA 1
ATOM 656 C C . ARG A 1 85 ? -11.604 8.433 12.322 1.00 90.56 85 ARG A C 1
ATOM 658 O O . ARG A 1 85 ? -12.204 8.946 13.252 1.00 90.56 85 ARG A O 1
ATOM 665 N N . LEU A 1 86 ? -10.283 8.258 12.344 1.00 92.88 86 LEU A N 1
ATOM 666 C CA . LEU A 1 86 ? -9.424 8.694 13.448 1.00 92.88 86 LEU A CA 1
ATOM 667 C C . LEU A 1 86 ? -9.442 10.222 13.625 1.00 92.88 86 LEU A C 1
ATOM 669 O O . LEU A 1 86 ? -9.540 10.718 14.749 1.00 92.88 86 LEU A O 1
ATOM 673 N N . LEU A 1 87 ? -9.336 10.973 12.526 1.00 90.81 87 LEU A N 1
ATOM 674 C CA . LEU A 1 87 ? -9.192 12.434 12.542 1.00 90.81 87 LEU A CA 1
ATOM 675 C C . LEU A 1 87 ? -10.526 13.182 12.648 1.00 90.81 87 LEU A C 1
ATOM 677 O O . LEU A 1 87 ? -10.552 14.316 13.124 1.00 90.81 87 LEU A O 1
ATOM 681 N N . CYS A 1 88 ? -11.621 12.557 12.221 1.00 87.31 88 CYS A N 1
ATOM 682 C CA . CYS A 1 88 ? -12.968 13.124 12.211 1.00 87.31 88 CYS A CA 1
ATOM 683 C C . CYS A 1 88 ? -13.956 12.309 13.065 1.00 87.31 88 CYS A C 1
ATOM 685 O O . CYS A 1 88 ? -15.154 12.320 12.786 1.00 87.31 88 CYS A O 1
ATOM 687 N N . HIS A 1 89 ? -13.457 11.594 14.080 1.00 85.94 89 HIS A N 1
ATOM 688 C CA . HIS A 1 89 ? -14.275 10.793 14.994 1.00 85.94 89 HIS A CA 1
ATOM 689 C C . HIS A 1 89 ? -15.349 11.631 15.701 1.00 85.94 89 HIS A C 1
ATOM 691 O O . HIS A 1 89 ? -15.165 12.826 15.950 1.00 85.94 89 HIS A O 1
ATOM 697 N N . VAL A 1 90 ? -16.462 10.985 16.057 1.00 83.19 90 VAL A N 1
ATOM 698 C CA . VAL A 1 90 ? -17.585 11.632 16.761 1.00 83.19 90 VAL A CA 1
ATOM 699 C C . VAL A 1 90 ? -17.876 10.927 18.079 1.00 83.19 90 VAL A C 1
ATOM 701 O O . VAL A 1 90 ? -17.983 11.585 19.113 1.00 83.19 90 VAL A O 1
ATOM 704 N N . ASP A 1 91 ? -18.008 9.602 18.047 1.00 88.56 91 ASP A N 1
ATOM 705 C CA . ASP A 1 91 ? -18.452 8.782 19.178 1.00 88.56 91 ASP A CA 1
ATOM 706 C C . ASP A 1 91 ? -17.538 7.573 19.455 1.00 88.56 91 ASP A C 1
ATOM 708 O O . ASP A 1 91 ? -17.854 6.731 20.297 1.00 88.56 91 ASP A O 1
ATOM 712 N N . GLU A 1 92 ? -16.390 7.483 18.778 1.00 93.56 92 GLU A N 1
ATOM 713 C CA . GLU A 1 92 ? -15.348 6.501 19.062 1.00 93.56 92 GLU A CA 1
ATOM 714 C C . GLU A 1 92 ? -14.758 6.682 20.468 1.00 93.56 92 GLU A C 1
ATOM 716 O O . GLU A 1 92 ? -14.408 7.779 20.901 1.00 93.56 92 GLU A O 1
ATOM 721 N N . THR A 1 93 ? -14.589 5.568 21.176 1.00 94.69 93 THR A N 1
ATOM 722 C CA . THR A 1 93 ? -13.916 5.534 22.482 1.00 94.69 93 THR A CA 1
ATOM 723 C C . THR A 1 93 ? -12.396 5.695 22.354 1.00 94.69 93 THR A C 1
ATOM 725 O O . THR A 1 93 ? -11.810 5.377 21.320 1.00 94.69 93 THR A O 1
ATOM 728 N N . ASP A 1 94 ? -11.708 6.072 23.438 1.00 95.44 94 ASP A N 1
ATOM 729 C CA . ASP A 1 94 ? -10.235 6.153 23.466 1.00 95.44 94 ASP A CA 1
ATOM 730 C C . ASP A 1 94 ? -9.543 4.844 23.049 1.00 95.44 94 ASP A C 1
ATOM 732 O O . ASP A 1 94 ? -8.465 4.857 22.452 1.00 95.44 94 ASP A O 1
ATOM 736 N N . GLU A 1 95 ? -10.135 3.695 23.385 1.00 95.94 95 GLU A N 1
ATOM 737 C CA . GLU A 1 95 ? -9.609 2.392 22.976 1.00 95.94 95 GLU A CA 1
ATOM 738 C C . GLU A 1 95 ? -9.753 2.186 21.464 1.00 95.94 95 GLU A C 1
ATOM 740 O O . GLU A 1 95 ? -8.806 1.758 20.806 1.00 95.94 95 GLU A O 1
ATOM 745 N N . GLN A 1 96 ? -10.900 2.561 20.902 1.00 96.00 96 GLN A N 1
ATOM 746 C CA . GLN A 1 96 ? -11.143 2.529 19.462 1.00 96.00 96 GLN A CA 1
ATOM 747 C C . GLN A 1 96 ? -10.202 3.458 18.700 1.00 96.00 96 GLN A C 1
ATOM 749 O O . GLN A 1 96 ? -9.618 3.034 17.707 1.00 96.00 96 GLN A O 1
ATOM 754 N N . LEU A 1 97 ? -9.969 4.678 19.188 1.00 96.31 97 LEU A N 1
ATOM 755 C CA . LEU A 1 97 ? -9.015 5.608 18.577 1.00 96.31 97 LEU A CA 1
ATOM 756 C C . LEU A 1 97 ? -7.584 5.052 18.586 1.00 96.31 97 LEU A C 1
ATOM 758 O O . LEU A 1 97 ? -6.868 5.163 17.588 1.00 96.31 97 LEU A O 1
ATOM 762 N N . LYS A 1 98 ? -7.170 4.395 19.678 1.00 97.12 98 LYS A N 1
ATOM 763 C CA . LYS A 1 98 ? -5.875 3.695 19.738 1.00 97.12 98 LYS A CA 1
ATOM 764 C C . LYS A 1 98 ? -5.793 2.573 18.709 1.00 97.12 98 LYS A C 1
ATOM 766 O O . LYS A 1 98 ? -4.766 2.451 18.048 1.00 97.12 98 LYS A O 1
ATOM 771 N N . THR A 1 99 ? -6.856 1.784 18.553 1.00 97.75 99 THR A N 1
ATOM 772 C CA . THR A 1 99 ? -6.914 0.731 17.534 1.00 97.75 99 THR A CA 1
ATOM 773 C C . THR A 1 99 ? -6.849 1.309 16.122 1.00 97.75 99 THR A C 1
ATOM 775 O O . THR A 1 99 ? -6.020 0.849 15.346 1.00 97.75 99 THR A O 1
ATOM 778 N N . LEU A 1 100 ? -7.641 2.337 15.795 1.00 96.62 100 LEU A N 1
ATOM 779 C CA . LEU A 1 100 ? -7.608 2.987 14.478 1.00 96.62 100 LEU A CA 1
ATOM 780 C C . LEU A 1 100 ? -6.206 3.507 14.148 1.00 96.62 100 LEU A C 1
ATOM 782 O O . LEU A 1 100 ? -5.690 3.242 13.065 1.00 96.62 100 LEU A O 1
ATOM 786 N N . SER A 1 101 ? -5.565 4.193 15.096 1.00 97.62 101 SER A N 1
ATOM 787 C CA . SER A 1 101 ? -4.201 4.707 14.938 1.00 97.62 101 SER A CA 1
ATOM 788 C C . SER A 1 101 ? -3.180 3.585 14.722 1.00 97.62 101 SER A C 1
ATOM 790 O O . SER A 1 101 ? -2.410 3.626 13.762 1.00 97.62 101 SER A O 1
ATOM 792 N N . ALA A 1 102 ? -3.210 2.543 15.561 1.00 98.06 102 ALA A N 1
ATOM 793 C CA . ALA A 1 102 ? -2.284 1.419 15.459 1.00 98.06 102 ALA A CA 1
ATOM 794 C C . ALA A 1 102 ? -2.443 0.652 14.138 1.00 98.06 102 ALA A C 1
ATOM 796 O O . ALA A 1 102 ? -1.450 0.439 13.446 1.00 98.06 102 ALA A O 1
ATOM 797 N N . VAL A 1 103 ? -3.677 0.295 13.764 1.00 98.12 103 VAL A N 1
ATOM 798 C CA . VAL A 1 103 ? -3.963 -0.439 12.521 1.00 98.12 103 VAL A CA 1
ATOM 799 C C . VAL A 1 103 ? -3.595 0.402 11.299 1.00 98.12 103 VAL A C 1
ATOM 801 O O . VAL A 1 103 ? -3.010 -0.131 10.365 1.00 98.12 103 VAL A O 1
ATOM 804 N N . SER A 1 104 ? -3.846 1.718 11.313 1.00 97.50 104 SER A N 1
ATOM 805 C CA . SER A 1 104 ? -3.456 2.603 10.202 1.00 97.50 104 SER A CA 1
ATOM 806 C C . SER A 1 104 ? -1.947 2.576 9.958 1.00 97.50 104 SER A C 1
ATOM 808 O O . SER A 1 104 ? -1.500 2.400 8.829 1.00 97.50 104 SER A O 1
ATOM 810 N N . VAL A 1 105 ? -1.147 2.718 11.019 1.00 97.81 105 VAL A N 1
ATOM 811 C CA . VAL A 1 105 ? 0.318 2.685 10.904 1.00 97.81 105 VAL A CA 1
ATOM 812 C C . VAL A 1 105 ? 0.796 1.298 10.483 1.00 97.81 105 VAL A C 1
ATOM 814 O O . VAL A 1 105 ? 1.644 1.184 9.605 1.00 97.81 105 VAL A O 1
ATOM 817 N N . GLN A 1 106 ? 0.247 0.238 11.074 1.00 98.25 106 GLN A N 1
ATOM 818 C CA . GLN A 1 106 ? 0.643 -1.132 10.751 1.00 98.25 106 GLN A CA 1
ATOM 819 C C . GLN A 1 106 ? 0.296 -1.508 9.308 1.00 98.25 106 GLN A C 1
ATOM 821 O O . GLN A 1 106 ? 1.118 -2.125 8.644 1.00 98.25 106 GLN A O 1
ATOM 826 N N . LEU A 1 107 ? -0.852 -1.079 8.776 1.00 97.81 107 LEU A N 1
ATOM 827 C CA . LEU A 1 107 ? -1.213 -1.305 7.373 1.00 97.81 107 LEU A CA 1
ATOM 828 C C . LEU A 1 107 ? -0.213 -0.681 6.394 1.00 97.81 107 LEU A C 1
ATOM 830 O O . LEU A 1 107 ? 0.052 -1.275 5.349 1.00 97.81 107 LEU A O 1
ATOM 834 N N . MET A 1 108 ? 0.370 0.478 6.720 1.00 98.12 108 MET A N 1
ATOM 835 C CA . MET A 1 108 ? 1.390 1.097 5.866 1.00 98.12 108 MET A CA 1
ATOM 836 C C . MET A 1 108 ? 2.595 0.166 5.661 1.00 98.12 108 MET A C 1
ATOM 838 O O . MET A 1 108 ? 3.042 0.007 4.529 1.00 98.12 108 MET A O 1
ATOM 842 N N . PHE A 1 109 ? 3.071 -0.478 6.730 1.00 98.06 109 PHE A N 1
ATOM 843 C CA . PHE A 1 109 ? 4.261 -1.339 6.699 1.00 98.06 109 PHE A CA 1
ATOM 844 C C . PHE A 1 109 ? 3.950 -2.787 6.314 1.00 98.06 109 PHE A C 1
ATOM 846 O O . PHE A 1 109 ? 4.669 -3.395 5.530 1.00 98.06 109 PHE A O 1
ATOM 853 N N . ASP A 1 110 ? 2.875 -3.356 6.856 1.00 98.19 110 ASP A N 1
ATOM 854 C CA . ASP A 1 110 ? 2.571 -4.777 6.688 1.00 98.19 110 ASP A CA 1
ATOM 855 C C . ASP A 1 110 ? 1.916 -5.084 5.332 1.00 98.19 110 ASP A C 1
ATOM 857 O O . ASP A 1 110 ? 1.890 -6.240 4.906 1.00 98.19 110 ASP A O 1
ATOM 861 N N . VAL A 1 111 ? 1.328 -4.071 4.682 1.00 98.06 111 VAL A N 1
ATOM 862 C CA . VAL A 1 111 ? 0.494 -4.250 3.487 1.00 98.06 111 VAL A CA 1
ATOM 863 C C . VAL A 1 111 ? 0.890 -3.306 2.354 1.00 98.06 111 VAL A C 1
ATOM 865 O O . VAL A 1 111 ? 1.233 -3.784 1.275 1.00 98.06 111 VAL A O 1
ATOM 868 N N . ILE A 1 112 ? 0.857 -1.987 2.568 1.00 97.88 112 ILE A N 1
ATOM 869 C CA . ILE A 1 112 ? 1.059 -1.011 1.481 1.00 97.88 112 ILE A CA 1
ATOM 870 C C . ILE A 1 112 ? 2.490 -1.062 0.936 1.00 97.88 112 ILE A C 1
ATOM 872 O O . ILE A 1 112 ? 2.676 -1.166 -0.275 1.00 97.88 112 ILE A O 1
ATOM 876 N N . GLU A 1 113 ? 3.494 -1.023 1.814 1.00 97.62 113 GLU A N 1
ATOM 877 C CA . GLU A 1 113 ? 4.909 -1.110 1.439 1.00 97.62 113 GLU A CA 1
ATOM 878 C C . GLU A 1 113 ? 5.232 -2.383 0.630 1.00 97.62 113 GLU A C 1
ATOM 880 O O . GLU A 1 113 ? 5.655 -2.248 -0.523 1.00 97.62 113 GLU A O 1
ATOM 885 N N . PRO A 1 114 ? 4.968 -3.610 1.124 1.00 97.88 114 PRO A N 1
ATOM 886 C CA . PRO A 1 114 ? 5.314 -4.821 0.384 1.00 97.88 114 PRO A CA 1
ATOM 887 C C . PRO A 1 114 ? 4.495 -5.001 -0.904 1.00 97.88 114 PRO A C 1
ATOM 889 O O . PRO A 1 114 ? 5.024 -5.535 -1.882 1.00 97.88 114 PRO A O 1
ATOM 892 N N . LEU A 1 115 ? 3.239 -4.529 -0.966 1.00 97.44 115 LEU A N 1
ATOM 893 C CA . LEU A 1 115 ? 2.480 -4.508 -2.226 1.00 97.44 115 LEU A CA 1
ATOM 894 C C . LEU A 1 115 ? 3.095 -3.545 -3.245 1.00 97.44 115 LEU A C 1
ATOM 896 O O . LEU A 1 115 ? 3.231 -3.905 -4.414 1.00 97.44 115 LEU A O 1
ATOM 900 N N . GLY A 1 116 ? 3.501 -2.348 -2.817 1.00 96.69 116 GLY A N 1
ATOM 901 C CA . GLY A 1 116 ? 4.177 -1.381 -3.681 1.00 96.69 116 GLY A CA 1
ATOM 902 C C . GLY A 1 116 ? 5.505 -1.919 -4.221 1.00 96.69 116 GLY A C 1
ATOM 903 O O . GLY A 1 116 ? 5.791 -1.817 -5.417 1.00 96.69 116 GLY A O 1
ATOM 904 N N . GLU A 1 117 ? 6.303 -2.563 -3.369 1.00 97.00 117 GLU A N 1
ATOM 905 C CA . GLU A 1 117 ? 7.550 -3.207 -3.786 1.00 97.00 117 GLU A CA 1
ATOM 906 C C . GLU A 1 117 ? 7.324 -4.361 -4.766 1.00 97.00 117 GLU A C 1
ATOM 908 O O . GLU A 1 117 ? 8.091 -4.506 -5.723 1.00 97.00 117 GLU A O 1
ATOM 913 N N . LEU A 1 118 ? 6.282 -5.167 -4.545 1.00 97.81 118 LEU A N 1
ATOM 914 C CA . LEU A 1 118 ? 5.897 -6.264 -5.426 1.00 97.81 118 LEU A CA 1
ATOM 915 C C . LEU A 1 118 ? 5.464 -5.744 -6.799 1.00 97.81 118 LEU A C 1
ATOM 917 O O . LEU A 1 118 ? 6.017 -6.187 -7.808 1.00 97.81 118 LEU A O 1
ATOM 921 N N . LEU A 1 119 ? 4.526 -4.794 -6.842 1.00 97.75 119 LEU A N 1
ATOM 922 C CA . LEU A 1 119 ? 3.946 -4.254 -8.078 1.00 97.75 119 LEU A CA 1
ATOM 923 C C . LEU A 1 119 ? 5.008 -3.737 -9.042 1.00 97.75 119 LEU A C 1
ATOM 925 O O . LEU A 1 119 ? 4.961 -4.037 -10.230 1.00 97.75 119 LEU A O 1
ATOM 929 N N . THR A 1 120 ? 6.037 -3.078 -8.512 1.00 97.56 120 THR A N 1
ATOM 930 C CA . THR A 1 120 ? 7.157 -2.553 -9.309 1.00 97.56 120 THR A CA 1
ATOM 931 C C . THR A 1 120 ? 8.078 -3.620 -9.910 1.00 97.56 120 THR A C 1
ATOM 933 O O . THR A 1 120 ? 9.019 -3.279 -10.629 1.00 97.56 120 THR A O 1
ATOM 936 N N . THR A 1 121 ? 7.800 -4.905 -9.663 1.00 97.19 121 THR A N 1
ATOM 937 C CA . THR A 1 121 ? 8.438 -6.066 -10.314 1.00 97.19 121 THR A CA 1
ATOM 938 C C . THR A 1 121 ? 7.518 -6.810 -11.283 1.00 97.19 121 THR A C 1
ATOM 940 O O . THR A 1 121 ? 7.986 -7.697 -11.994 1.00 97.19 121 THR A O 1
ATOM 943 N N . LEU A 1 122 ? 6.226 -6.478 -11.309 1.00 97.50 122 LEU A N 1
ATOM 944 C CA . LEU A 1 122 ? 5.222 -7.165 -12.116 1.00 97.50 122 LEU A CA 1
ATOM 945 C C . LEU A 1 122 ? 5.037 -6.463 -13.466 1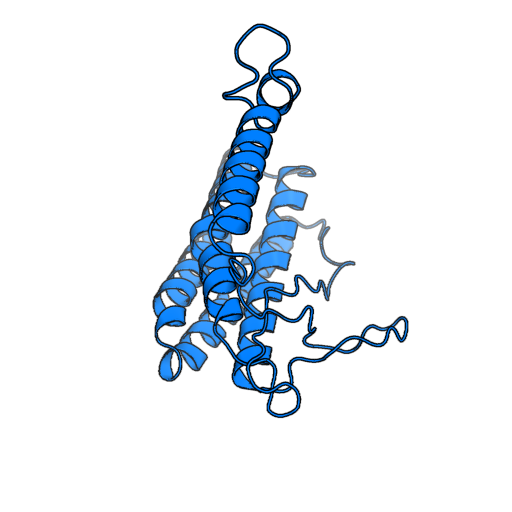.00 97.50 122 LEU A C 1
ATOM 947 O O . LEU A 1 122 ? 5.159 -5.241 -13.526 1.00 97.50 122 LEU A O 1
ATOM 951 N N . PRO A 1 123 ? 4.763 -7.192 -14.559 1.00 97.81 123 PRO A N 1
ATOM 952 C CA . PRO A 1 123 ? 4.624 -6.591 -15.882 1.00 97.81 123 PRO A CA 1
ATOM 953 C C . PRO A 1 123 ? 3.364 -5.726 -15.973 1.00 97.81 123 PRO A C 1
ATOM 955 O O . PRO A 1 123 ? 2.336 -6.061 -15.392 1.00 97.81 123 PRO A O 1
ATOM 958 N N . VAL A 1 124 ? 3.412 -4.651 -16.761 1.00 98.12 124 VAL A N 1
ATOM 959 C CA . VAL A 1 124 ? 2.187 -3.914 -17.134 1.00 98.12 124 VAL A CA 1
ATOM 960 C C . VAL A 1 124 ? 1.333 -4.750 -18.082 1.00 98.12 124 VAL A C 1
ATOM 962 O O . VAL A 1 124 ? 0.122 -4.839 -17.910 1.00 98.12 124 VAL A O 1
ATOM 965 N N . GLY A 1 125 ? 1.978 -5.374 -19.070 1.00 97.38 125 GLY A N 1
ATOM 966 C CA . GLY A 1 125 ? 1.322 -6.145 -20.116 1.00 97.38 125 GLY A CA 1
ATOM 967 C C . GLY A 1 125 ? 2.201 -6.337 -21.352 1.00 97.38 125 GLY A C 1
ATOM 968 O O . GLY A 1 125 ? 3.270 -5.723 -21.454 1.00 97.38 125 GLY A O 1
ATOM 969 N N . PRO A 1 126 ? 1.783 -7.186 -22.305 1.00 96.56 126 PRO A N 1
ATOM 970 C CA . PRO A 1 126 ? 2.558 -7.476 -23.511 1.00 96.56 126 PRO A CA 1
ATOM 971 C C . PRO A 1 126 ? 2.745 -6.260 -24.434 1.00 96.56 126 PRO A C 1
ATOM 973 O O . PRO A 1 126 ? 3.698 -6.233 -25.211 1.00 96.56 126 PRO A O 1
ATOM 976 N N . GLU A 1 127 ? 1.886 -5.242 -24.335 1.00 96.12 127 GLU A N 1
ATOM 977 C CA . GLU A 1 127 ? 1.982 -3.986 -25.090 1.00 96.12 127 GLU A CA 1
ATOM 978 C C . GLU A 1 127 ? 3.140 -3.091 -24.617 1.00 96.12 127 GLU A C 1
ATOM 980 O O . GLU A 1 127 ? 3.597 -2.224 -25.365 1.00 96.12 127 GLU A O 1
ATOM 985 N N . HIS A 1 128 ? 3.659 -3.330 -23.407 1.00 96.25 128 HIS A N 1
ATOM 986 C CA . HIS A 1 128 ? 4.752 -2.566 -22.804 1.00 96.25 128 HIS A CA 1
ATOM 987 C C . HIS A 1 128 ? 5.920 -3.476 -22.369 1.00 96.25 128 HIS A C 1
ATOM 989 O O . HIS A 1 128 ? 6.183 -3.620 -21.171 1.00 96.25 128 HIS A O 1
ATOM 995 N N . PRO A 1 129 ? 6.655 -4.102 -23.315 1.00 95.69 129 PRO A N 1
ATOM 996 C CA . PRO A 1 129 ? 7.738 -5.023 -22.982 1.00 95.69 129 PRO A CA 1
ATOM 997 C C . PRO A 1 129 ? 8.817 -4.370 -22.113 1.00 95.69 129 PRO A C 1
ATOM 999 O O . PRO A 1 129 ? 9.347 -3.315 -22.454 1.00 95.69 129 PRO A O 1
ATOM 1002 N N . GLY A 1 130 ? 9.170 -5.028 -21.008 1.00 94.75 130 GLY A N 1
ATOM 1003 C CA . GLY A 1 130 ? 10.206 -4.562 -20.081 1.00 94.75 130 GLY A CA 1
ATOM 1004 C C . GLY A 1 130 ? 9.755 -3.484 -19.092 1.00 94.75 130 GLY A C 1
ATOM 1005 O O . GLY A 1 130 ? 10.533 -3.144 -18.205 1.00 94.75 130 GLY A O 1
ATOM 1006 N N . MET A 1 131 ? 8.518 -2.992 -19.200 1.00 97.69 131 MET A N 1
ATOM 1007 C CA . MET A 1 131 ? 7.949 -2.049 -18.240 1.00 97.69 131 MET A CA 1
ATOM 1008 C C . MET A 1 131 ? 7.180 -2.778 -17.138 1.00 97.69 131 MET A C 1
ATOM 1010 O O . MET A 1 131 ? 6.494 -3.775 -17.391 1.00 97.69 131 MET A O 1
ATOM 1014 N N . THR A 1 132 ? 7.266 -2.255 -15.918 1.00 98.25 132 THR A N 1
ATOM 1015 C CA . THR A 1 132 ? 6.581 -2.801 -14.746 1.00 98.25 132 THR A CA 1
ATOM 1016 C C . THR A 1 132 ? 5.444 -1.908 -14.264 1.00 98.25 132 THR A C 1
ATOM 1018 O O . THR A 1 132 ? 5.397 -0.710 -14.550 1.00 98.25 132 THR A O 1
ATOM 1021 N N . ALA A 1 133 ? 4.482 -2.515 -13.574 1.00 97.75 133 ALA A N 1
ATOM 1022 C CA . ALA A 1 133 ? 3.380 -1.818 -12.932 1.00 97.75 133 ALA A CA 1
ATOM 1023 C C . ALA A 1 133 ? 3.861 -1.058 -11.687 1.00 97.75 133 ALA A C 1
ATOM 1025 O O . ALA A 1 133 ? 4.992 -1.207 -11.231 1.00 97.75 133 ALA A O 1
ATOM 1026 N N . GLY A 1 134 ? 2.992 -0.235 -11.116 1.00 96.25 134 GLY A N 1
ATOM 1027 C CA . GLY A 1 134 ? 3.233 0.438 -9.846 1.00 96.25 134 GLY A CA 1
ATOM 1028 C C . GLY A 1 134 ? 1.965 0.466 -9.001 1.00 96.25 134 GLY A C 1
ATOM 1029 O O . GLY A 1 134 ? 0.892 0.121 -9.498 1.00 96.25 134 GLY A O 1
ATOM 1030 N N . PRO A 1 135 ? 2.066 0.860 -7.723 1.00 94.94 135 PRO A N 1
ATOM 1031 C CA . PRO A 1 135 ? 0.884 1.162 -6.928 1.00 94.94 135 PRO A CA 1
ATOM 1032 C C . PRO A 1 135 ? 0.135 2.338 -7.566 1.00 94.94 135 PRO A C 1
ATOM 1034 O O . PRO A 1 135 ? 0.707 3.415 -7.744 1.00 94.94 135 PRO A O 1
ATOM 1037 N N . THR A 1 136 ? -1.125 2.115 -7.947 1.00 93.75 136 THR A N 1
ATOM 1038 C CA . THR A 1 136 ? -1.906 3.097 -8.717 1.00 93.75 136 THR A CA 1
ATOM 1039 C C . THR A 1 136 ? -2.643 4.084 -7.816 1.00 93.75 136 THR A C 1
ATOM 1041 O O . THR A 1 136 ? -2.829 5.236 -8.202 1.00 93.75 136 THR A O 1
ATOM 1044 N N . PHE A 1 137 ? -2.981 3.662 -6.590 1.00 92.75 137 PHE A N 1
ATOM 1045 C CA . PHE A 1 137 ? -3.709 4.453 -5.593 1.00 92.75 137 PHE A CA 1
ATOM 1046 C C . PHE A 1 137 ? -5.056 4.978 -6.118 1.00 92.75 137 PHE A C 1
ATOM 1048 O O . PHE A 1 137 ? -5.522 6.044 -5.708 1.00 92.75 137 PHE A O 1
ATOM 1055 N N . GLU A 1 138 ? -5.682 4.235 -7.032 1.00 91.50 138 GLU A N 1
ATOM 1056 C CA . GLU A 1 138 ? -7.018 4.552 -7.530 1.00 91.50 138 GLU A CA 1
ATOM 1057 C C . GLU A 1 138 ? -8.036 4.410 -6.392 1.00 91.50 138 GLU A C 1
ATOM 1059 O O . GLU A 1 138 ? -8.020 3.434 -5.644 1.00 91.50 138 GLU A O 1
ATOM 1064 N N . LEU A 1 139 ? -8.923 5.397 -6.256 1.00 86.31 139 LEU A N 1
ATOM 1065 C CA . LEU A 1 139 ? -9.962 5.426 -5.227 1.00 86.31 139 LEU A CA 1
ATOM 1066 C C . LEU A 1 139 ? -11.324 5.294 -5.899 1.00 86.31 139 LEU A C 1
ATOM 1068 O O . LEU A 1 139 ? -11.719 6.187 -6.648 1.00 86.31 139 LEU A O 1
ATOM 1072 N N . PHE A 1 140 ? -12.044 4.207 -5.624 1.00 70.25 140 PHE A N 1
ATOM 1073 C CA . PHE A 1 140 ? -13.289 3.893 -6.331 1.00 70.25 140 PHE A CA 1
ATOM 1074 C C . PHE A 1 140 ? -14.546 4.300 -5.551 1.00 70.25 140 PHE A C 1
ATOM 1076 O O . PHE A 1 140 ? -15.564 4.603 -6.171 1.00 70.25 140 PHE A O 1
ATOM 1083 N N . TYR A 1 141 ? -14.485 4.386 -4.216 1.00 59.78 141 TYR A N 1
ATOM 1084 C CA . TYR A 1 141 ? -15.645 4.674 -3.362 1.00 59.78 141 TYR A CA 1
ATOM 1085 C C . TYR A 1 141 ? -15.494 5.990 -2.588 1.00 59.78 141 TYR A C 1
ATOM 1087 O O . TYR A 1 141 ? -15.879 6.103 -1.424 1.00 59.78 141 TYR A O 1
ATOM 1095 N N . GLN A 1 142 ? -14.987 7.038 -3.253 1.00 60.00 142 GLN A N 1
ATOM 1096 C CA . GLN A 1 142 ? -14.798 8.368 -2.652 1.00 60.00 142 GLN A CA 1
ATOM 1097 C C . GLN A 1 142 ? -15.993 8.938 -1.847 1.00 60.00 142 GLN A C 1
ATOM 1099 O O . GLN A 1 142 ? -15.748 9.646 -0.867 1.00 60.00 142 GLN A O 1
ATOM 1104 N N . PRO A 1 143 ? -17.268 8.661 -2.184 1.00 54.56 143 PRO A N 1
ATOM 1105 C CA . PRO A 1 143 ? -18.407 9.121 -1.387 1.00 54.56 143 PRO A CA 1
ATOM 1106 C C . PRO A 1 143 ? -18.590 8.411 -0.029 1.00 54.56 143 PRO A C 1
ATOM 1108 O O . PRO A 1 143 ? -19.227 8.982 0.857 1.00 54.56 143 PRO A O 1
ATOM 1111 N N . ASP A 1 144 ? -18.037 7.208 0.167 1.00 56.91 144 ASP A N 1
ATOM 1112 C CA . ASP A 1 144 ? -18.379 6.319 1.293 1.00 56.91 144 ASP A CA 1
ATOM 1113 C C . ASP A 1 144 ? -17.439 6.444 2.509 1.00 56.91 144 ASP A C 1
ATOM 1115 O O . ASP A 1 144 ? -17.684 5.836 3.555 1.00 56.91 144 ASP A O 1
ATOM 1119 N N . TYR A 1 145 ? -16.402 7.291 2.434 1.00 62.72 145 TYR A N 1
ATOM 1120 C CA . TYR A 1 145 ? -15.417 7.485 3.514 1.00 62.72 145 TYR A CA 1
ATOM 1121 C C . TYR A 1 145 ? -16.021 7.899 4.865 1.00 62.72 145 TYR A C 1
ATOM 1123 O O . TYR A 1 145 ? -15.395 7.716 5.909 1.00 62.72 145 TYR A O 1
ATOM 1131 N N . LEU A 1 146 ? -17.228 8.468 4.864 1.00 63.81 146 LEU A N 1
ATOM 1132 C CA . LEU A 1 146 ? -17.848 9.090 6.032 1.00 63.81 146 LEU A CA 1
ATOM 1133 C C . LEU A 1 146 ? -19.136 8.390 6.461 1.00 63.81 146 LEU A C 1
ATOM 1135 O O . LEU A 1 146 ? -20.104 9.068 6.804 1.00 63.81 146 LEU A O 1
ATOM 1139 N N . LEU A 1 147 ? -19.172 7.051 6.478 1.00 72.06 147 LEU A N 1
ATOM 1140 C CA . LEU A 1 147 ? -20.290 6.346 7.109 1.00 72.06 147 LEU A CA 1
ATOM 1141 C C . LEU A 1 147 ? -20.477 6.847 8.556 1.00 72.06 147 LEU A C 1
ATOM 1143 O O . LEU A 1 147 ? -19.638 6.550 9.423 1.00 72.06 147 LEU A O 1
ATOM 1147 N N . PRO A 1 148 ? -21.576 7.578 8.847 1.00 74.00 148 PRO A N 1
ATOM 1148 C CA . PRO A 1 148 ? -21.743 8.249 10.133 1.00 74.00 148 PRO A CA 1
ATOM 1149 C C . PRO A 1 148 ? -21.984 7.240 11.258 1.00 74.00 148 PRO A C 1
ATOM 1151 O O . PRO A 1 148 ? -21.717 7.514 12.422 1.00 74.00 148 PRO A O 1
ATOM 1154 N N . HIS A 1 149 ? -22.470 6.046 10.918 1.00 86.06 149 HIS A N 1
ATOM 1155 C CA . HIS A 1 149 ? -22.744 4.984 11.872 1.00 86.06 149 HIS A CA 1
ATOM 1156 C C . HIS A 1 149 ? -21.463 4.228 12.237 1.00 86.06 149 HIS A C 1
ATOM 1158 O O . HIS A 1 149 ? -20.932 3.472 11.422 1.00 86.06 149 HIS A O 1
ATOM 1164 N N . ARG A 1 150 ? -21.015 4.385 13.491 1.00 89.06 150 ARG A N 1
ATOM 1165 C CA . ARG A 1 150 ? -19.807 3.758 14.050 1.00 89.06 150 ARG A CA 1
ATOM 1166 C C . ARG A 1 150 ? -19.680 2.278 13.748 1.00 89.06 150 ARG A C 1
ATOM 1168 O O . ARG A 1 150 ? -18.779 1.883 13.017 1.00 89.06 150 ARG A O 1
ATOM 1175 N N . GLN A 1 151 ? -20.606 1.471 14.245 1.00 91.06 151 GLN A N 1
ATOM 1176 C CA . GLN A 1 151 ? -20.532 0.022 14.083 1.00 91.06 151 GLN A CA 1
ATOM 1177 C C . GLN A 1 151 ? -20.467 -0.404 12.606 1.00 91.06 151 GLN A C 1
ATOM 1179 O O . GLN A 1 151 ? -19.648 -1.247 12.249 1.00 91.06 151 GLN A O 1
ATOM 1184 N N . ALA A 1 152 ? -21.285 0.203 11.741 1.00 90.44 152 ALA A N 1
ATOM 1185 C CA . ALA A 1 152 ? -21.314 -0.129 10.318 1.00 90.44 152 ALA A CA 1
ATOM 1186 C C . ALA A 1 152 ? -19.998 0.231 9.614 1.00 90.44 152 ALA A C 1
ATOM 1188 O O . ALA A 1 152 ? -19.487 -0.574 8.845 1.00 90.44 152 ALA A O 1
ATOM 1189 N N . GLY A 1 153 ? -19.412 1.395 9.920 1.00 90.38 153 GLY A N 1
ATOM 1190 C CA . GLY A 1 153 ? -18.124 1.790 9.347 1.00 90.38 153 GLY A CA 1
ATOM 1191 C C . GLY A 1 153 ? -16.987 0.844 9.739 1.00 90.38 153 GLY A C 1
ATOM 1192 O O . GLY A 1 153 ? -16.186 0.459 8.893 1.00 90.38 153 GLY A O 1
ATOM 1193 N N . TRP A 1 154 ? -16.938 0.408 11.002 1.00 94.00 154 TRP A N 1
ATOM 1194 C CA . TRP A 1 154 ? -15.947 -0.575 11.458 1.00 94.00 154 TRP A CA 1
ATOM 1195 C C . TRP A 1 154 ? -16.122 -1.944 10.795 1.00 94.00 154 TRP A C 1
ATOM 1197 O O . TRP A 1 154 ? -15.132 -2.575 10.423 1.00 94.00 154 TRP A O 1
ATOM 1207 N N . LEU A 1 155 ? -17.368 -2.402 10.641 1.00 94.19 155 LEU A N 1
ATOM 1208 C CA . LEU A 1 155 ? -17.665 -3.665 9.966 1.00 94.19 155 LEU A CA 1
ATOM 1209 C C . LEU A 1 155 ? -17.307 -3.609 8.481 1.00 94.19 155 LEU A C 1
ATOM 1211 O O . LEU A 1 155 ? -16.633 -4.518 8.019 1.00 94.19 155 LEU A O 1
ATOM 1215 N N . MET A 1 156 ? -17.647 -2.527 7.775 1.00 92.19 156 MET A N 1
ATOM 1216 C CA . MET A 1 156 ? -17.292 -2.350 6.364 1.00 92.19 156 MET A CA 1
ATOM 1217 C C . MET A 1 156 ? -15.772 -2.396 6.153 1.00 92.19 156 MET A C 1
ATOM 1219 O O . MET A 1 156 ? -15.295 -3.160 5.320 1.00 92.19 156 MET A O 1
ATOM 1223 N N . MET A 1 157 ? -14.994 -1.640 6.940 1.00 93.25 157 MET A N 1
ATOM 1224 C CA . MET A 1 157 ? -13.525 -1.662 6.843 1.00 93.25 157 MET A CA 1
ATOM 1225 C C . MET A 1 157 ? -12.951 -3.058 7.132 1.00 93.25 157 MET A C 1
ATOM 1227 O O . MET A 1 157 ? -12.016 -3.500 6.467 1.00 93.25 157 MET A O 1
ATOM 1231 N N . SER A 1 158 ? -13.514 -3.764 8.118 1.00 96.50 158 SER A N 1
ATOM 1232 C CA . SER A 1 158 ? -13.139 -5.146 8.432 1.00 96.50 158 SER A CA 1
ATOM 1233 C C . SER A 1 158 ? -13.465 -6.108 7.285 1.00 96.50 158 SER A C 1
ATOM 1235 O O . SER A 1 158 ? -12.638 -6.950 6.950 1.00 96.50 158 SER A O 1
ATOM 1237 N N . GLU A 1 159 ? -14.649 -5.994 6.686 1.00 95.50 159 GLU A N 1
ATOM 1238 C CA . GLU A 1 159 ? -15.109 -6.853 5.593 1.00 95.50 159 GLU A CA 1
ATOM 1239 C C . GLU A 1 159 ? -14.294 -6.625 4.324 1.00 95.50 159 GLU A C 1
ATOM 1241 O O . GLU A 1 159 ? -13.725 -7.581 3.811 1.00 95.50 159 GLU A O 1
ATOM 1246 N N . HIS A 1 160 ? -14.111 -5.374 3.895 1.00 94.06 160 HIS A N 1
ATOM 1247 C CA . HIS A 1 160 ? -13.291 -5.055 2.723 1.00 94.06 160 HIS A CA 1
ATOM 1248 C C . HIS A 1 160 ? -11.855 -5.571 2.860 1.00 94.06 160 HIS A C 1
ATOM 1250 O O . HIS A 1 160 ? -11.290 -6.112 1.911 1.00 94.06 160 HIS A O 1
ATOM 1256 N N . LEU A 1 161 ? -11.259 -5.444 4.050 1.00 95.69 161 LEU A N 1
ATOM 1257 C CA . LEU A 1 161 ? -9.911 -5.949 4.293 1.00 95.69 161 LEU A CA 1
ATOM 1258 C C . LEU A 1 161 ? -9.866 -7.485 4.389 1.00 95.69 161 LEU A C 1
ATOM 1260 O O . LEU A 1 161 ? -8.869 -8.096 4.008 1.00 95.69 161 LEU A O 1
ATOM 1264 N N . GLY A 1 162 ? -10.941 -8.115 4.868 1.00 97.69 162 GLY A N 1
ATOM 1265 C CA . GLY A 1 162 ? -11.111 -9.568 4.860 1.00 97.69 162 GLY A CA 1
ATOM 1266 C C . GLY A 1 162 ? -11.220 -10.133 3.442 1.00 97.69 162 GLY A C 1
ATOM 1267 O O . GLY A 1 162 ? -10.489 -11.062 3.102 1.00 97.69 162 GLY A O 1
ATOM 1268 N N . ASP A 1 163 ? -12.049 -9.518 2.600 1.00 96.06 163 ASP A N 1
ATOM 1269 C CA . ASP A 1 163 ? -12.212 -9.886 1.191 1.00 96.06 163 ASP A CA 1
ATOM 1270 C C . ASP A 1 163 ? -10.900 -9.689 0.416 1.00 96.06 163 ASP A C 1
ATOM 1272 O O . ASP A 1 163 ? -10.474 -10.559 -0.350 1.00 96.06 163 ASP A O 1
ATOM 1276 N N . ALA A 1 164 ? -10.196 -8.581 0.678 1.00 95.69 164 ALA A N 1
ATOM 1277 C CA . ALA A 1 164 ? -8.852 -8.337 0.162 1.00 95.69 164 ALA A CA 1
ATOM 1278 C C . ALA A 1 164 ? -7.872 -9.446 0.586 1.00 95.69 164 ALA A C 1
ATOM 1280 O O . ALA A 1 164 ? -7.114 -9.951 -0.242 1.00 95.69 164 ALA A O 1
ATOM 1281 N N . ALA A 1 165 ? -7.916 -9.886 1.848 1.00 98.00 165 ALA A N 1
ATOM 1282 C CA . ALA A 1 165 ? -7.073 -10.974 2.338 1.00 98.00 165 ALA A CA 1
ATOM 1283 C C . ALA A 1 165 ? -7.355 -12.306 1.623 1.00 98.00 165 ALA A C 1
ATOM 1285 O O . ALA A 1 165 ? -6.422 -13.045 1.306 1.00 98.00 165 ALA A O 1
ATOM 1286 N N . ASP A 1 166 ? -8.625 -12.634 1.374 1.00 97.56 166 ASP A N 1
ATOM 1287 C CA . ASP A 1 166 ? -9.011 -13.841 0.634 1.00 97.56 166 ASP A CA 1
ATOM 1288 C C . ASP A 1 166 ? -8.507 -13.801 -0.814 1.00 97.56 166 ASP A C 1
ATOM 1290 O O . ASP A 1 166 ? -7.939 -14.782 -1.308 1.00 97.56 166 ASP A O 1
ATOM 1294 N N . LEU A 1 167 ? -8.631 -12.647 -1.473 1.00 95.25 167 LEU A N 1
ATOM 1295 C CA . LEU A 1 167 ? -8.123 -12.448 -2.826 1.00 95.25 167 LEU A CA 1
ATOM 1296 C C . LEU A 1 167 ? -6.588 -12.528 -2.877 1.00 95.25 167 LEU A C 1
ATOM 1298 O O . LEU A 1 167 ? -6.026 -13.209 -3.737 1.00 95.25 167 LEU A O 1
ATOM 1302 N N . ALA A 1 168 ? -5.903 -11.892 -1.924 1.00 97.25 168 ALA A N 1
ATOM 1303 C CA . ALA A 1 168 ? -4.451 -11.950 -1.786 1.00 97.25 168 ALA A CA 1
ATOM 1304 C C . ALA A 1 168 ? -3.960 -13.391 -1.583 1.00 97.25 168 ALA A C 1
ATOM 1306 O O . ALA A 1 168 ? -2.987 -13.812 -2.206 1.00 97.25 168 ALA A O 1
ATOM 1307 N N . HIS A 1 169 ? -4.662 -14.183 -0.768 1.00 97.56 169 HIS A N 1
ATOM 1308 C CA . HIS A 1 169 ? -4.341 -15.594 -0.558 1.00 97.56 169 HIS A CA 1
ATOM 1309 C C . HIS A 1 169 ? -4.567 -16.439 -1.825 1.00 97.56 169 HIS A C 1
ATOM 1311 O O . HIS A 1 169 ? -3.787 -17.353 -2.111 1.00 97.56 169 HIS A O 1
ATOM 1317 N N . HIS A 1 170 ? -5.618 -16.140 -2.598 1.00 95.81 170 HIS A N 1
ATOM 1318 C CA . HIS A 1 170 ? -5.884 -16.796 -3.878 1.00 95.81 170 HIS A CA 1
ATOM 1319 C C . HIS A 1 170 ? -4.747 -16.559 -4.882 1.00 95.81 170 HIS A C 1
ATOM 1321 O O . HIS A 1 170 ? -4.176 -17.520 -5.400 1.00 95.81 170 HIS A O 1
ATOM 1327 N N . TYR A 1 171 ? -4.359 -15.300 -5.107 1.00 95.06 171 TYR A N 1
ATOM 1328 C CA . TYR A 1 171 ? -3.230 -14.978 -5.988 1.00 95.06 171 TYR A CA 1
ATOM 1329 C C . TYR A 1 171 ? -1.881 -15.415 -5.408 1.00 95.06 171 TYR A C 1
ATOM 1331 O O . TYR A 1 171 ? -0.959 -15.725 -6.162 1.00 95.06 171 TYR A O 1
ATOM 1339 N N . GLY A 1 172 ? -1.791 -15.553 -4.083 1.00 95.12 172 GLY A N 1
ATOM 1340 C CA . GLY A 1 172 ? -0.633 -16.082 -3.367 1.00 95.12 172 GLY A CA 1
ATOM 1341 C C . GLY A 1 172 ? -0.204 -17.490 -3.781 1.00 95.12 172 GLY A C 1
ATOM 1342 O O . GLY A 1 172 ? 0.946 -17.863 -3.564 1.00 95.12 172 GLY A O 1
ATOM 1343 N N . GLN A 1 173 ? -1.085 -18.261 -4.427 1.00 92.50 173 GLN A N 1
ATOM 1344 C CA . GLN A 1 173 ? -0.732 -19.570 -4.987 1.00 92.50 173 GLN A CA 1
ATOM 1345 C C . GLN A 1 173 ? 0.243 -19.462 -6.172 1.00 92.50 173 GLN A C 1
ATOM 1347 O O . GLN A 1 173 ? 1.078 -20.344 -6.358 1.00 92.50 173 GLN A O 1
ATOM 1352 N N . ASN A 1 174 ? 0.150 -18.377 -6.950 1.00 93.31 174 ASN A N 1
ATOM 1353 C CA . ASN A 1 174 ? 1.007 -18.110 -8.111 1.00 93.31 174 ASN A CA 1
ATOM 1354 C C . ASN A 1 174 ? 2.058 -17.024 -7.831 1.00 93.31 174 ASN A C 1
ATOM 1356 O O . ASN A 1 174 ? 3.079 -16.971 -8.510 1.00 93.31 174 ASN A O 1
ATOM 1360 N N . GLU A 1 175 ? 1.831 -16.178 -6.824 1.00 96.56 175 GLU A N 1
ATOM 1361 C CA . GLU A 1 175 ? 2.766 -15.158 -6.344 1.00 96.56 17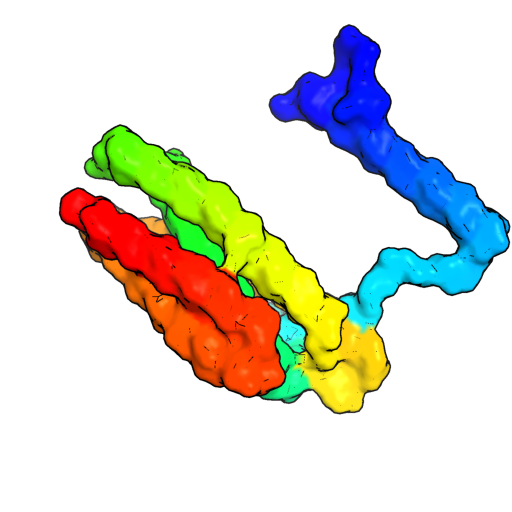5 GLU A CA 1
ATOM 1362 C C . GLU A 1 175 ? 2.947 -15.273 -4.818 1.00 96.56 175 GLU A C 1
ATOM 1364 O O . GLU A 1 175 ? 2.281 -14.572 -4.053 1.00 96.56 175 GLU A O 1
ATOM 1369 N N . PRO A 1 176 ? 3.849 -16.151 -4.336 1.00 97.12 176 PRO A N 1
ATOM 1370 C CA . PRO A 1 176 ? 3.993 -16.452 -2.908 1.00 97.12 176 PRO A CA 1
ATOM 1371 C C . PRO A 1 176 ? 4.319 -15.246 -2.018 1.00 97.12 176 PRO A C 1
ATOM 1373 O O . PRO A 1 176 ? 4.056 -15.295 -0.815 1.00 97.12 176 PRO A O 1
ATOM 1376 N N . ARG A 1 177 ? 4.852 -14.149 -2.582 1.00 97.44 177 ARG A N 1
ATOM 1377 C CA . ARG A 1 177 ? 5.102 -12.897 -1.844 1.00 97.44 177 ARG A CA 1
ATOM 1378 C C . ARG A 1 177 ? 3.815 -12.256 -1.307 1.00 97.44 177 ARG A C 1
ATOM 1380 O O . ARG A 1 177 ? 3.893 -11.467 -0.371 1.00 97.44 177 ARG A O 1
ATOM 1387 N N . LEU A 1 178 ? 2.643 -12.623 -1.835 1.00 97.75 178 LEU A N 1
ATOM 1388 C CA . LEU A 1 178 ? 1.343 -12.169 -1.330 1.00 97.75 178 LEU A CA 1
ATOM 1389 C C . LEU A 1 178 ? 0.883 -12.894 -0.063 1.00 97.75 178 LEU A C 1
ATOM 1391 O O . LEU A 1 178 ? 0.044 -12.356 0.652 1.00 97.75 178 LEU A O 1
ATOM 1395 N N . LEU A 1 179 ? 1.396 -14.091 0.246 1.00 98.19 179 LEU A N 1
ATOM 1396 C CA . LEU A 1 179 ? 0.891 -14.878 1.380 1.00 98.19 179 LEU A CA 1
ATOM 1397 C C . LEU A 1 179 ? 1.076 -14.162 2.734 1.00 98.19 179 LEU A C 1
ATOM 1399 O O . LEU A 1 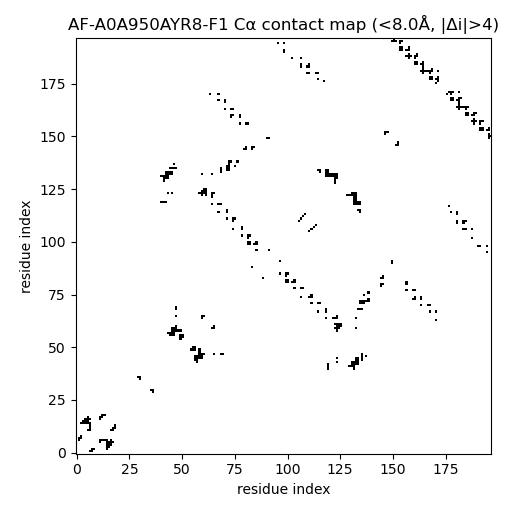179 ? 0.097 -14.062 3.474 1.00 98.19 179 LEU A O 1
ATOM 1403 N N . PRO A 1 180 ? 2.248 -13.569 3.051 1.00 98.19 180 PRO A N 1
ATOM 1404 C CA . PRO A 1 180 ? 2.403 -12.791 4.283 1.00 98.19 180 PRO A CA 1
ATOM 1405 C C . PRO A 1 180 ? 1.503 -11.547 4.329 1.00 98.19 180 PRO A C 1
ATOM 1407 O O . PRO A 1 180 ? 1.021 -11.168 5.397 1.00 98.19 180 PRO A O 1
ATOM 1410 N N . ILE A 1 181 ? 1.249 -10.930 3.169 1.00 98.25 181 ILE A N 1
ATOM 1411 C CA . ILE A 1 181 ? 0.384 -9.750 3.029 1.00 98.25 181 ILE A CA 1
ATOM 1412 C C . ILE A 1 181 ? -1.073 -10.140 3.302 1.00 98.25 181 ILE A C 1
ATOM 1414 O O . ILE A 1 181 ? -1.763 -9.466 4.064 1.00 98.25 181 ILE A O 1
ATOM 1418 N N . ALA A 1 182 ? -1.526 -11.269 2.751 1.00 98.31 182 ALA A N 1
ATOM 1419 C CA . ALA A 1 182 ? -2.853 -11.822 3.000 1.00 98.31 182 ALA A CA 1
ATOM 1420 C C . ALA A 1 182 ? -3.078 -12.102 4.494 1.00 98.31 182 ALA A C 1
ATOM 1422 O O . AL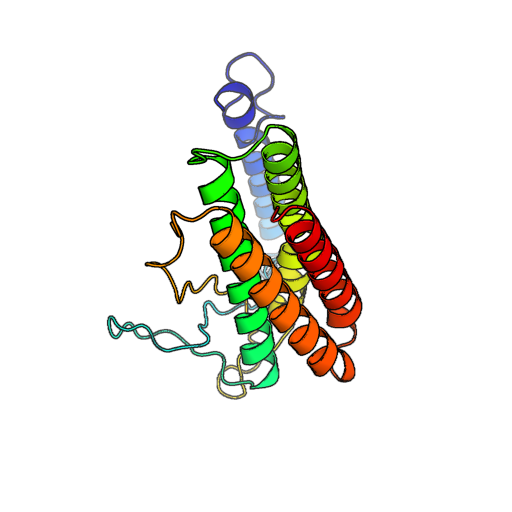A A 1 182 ? -4.109 -11.739 5.061 1.00 98.31 182 ALA A O 1
ATOM 1423 N N . GLU A 1 183 ? -2.089 -12.702 5.162 1.00 98.44 183 GLU A N 1
ATOM 1424 C CA . GLU A 1 183 ? -2.140 -12.929 6.607 1.00 98.44 183 GLU A CA 1
ATOM 1425 C C . GLU A 1 183 ? -2.204 -11.615 7.395 1.00 98.44 183 GLU A C 1
ATOM 1427 O O . GLU A 1 183 ? -2.957 -11.518 8.365 1.00 98.44 183 GLU A O 1
ATOM 1432 N N . ALA A 1 184 ? -1.443 -10.594 6.989 1.00 98.44 184 ALA A N 1
ATOM 1433 C CA . ALA A 1 184 ? -1.484 -9.279 7.621 1.00 98.44 184 ALA A CA 1
ATOM 1434 C C . ALA A 1 184 ? -2.852 -8.608 7.482 1.00 98.44 184 ALA A C 1
ATOM 1436 O O . ALA A 1 184 ? -3.426 -8.183 8.486 1.00 98.44 184 ALA A O 1
ATOM 1437 N N . MET A 1 185 ? -3.410 -8.580 6.269 1.00 98.44 185 MET A N 1
ATOM 1438 C CA . MET A 1 185 ? -4.756 -8.063 6.017 1.00 98.44 185 MET A CA 1
ATOM 1439 C C . MET A 1 185 ? -5.793 -8.763 6.898 1.00 98.44 185 MET A C 1
ATOM 1441 O O . MET A 1 185 ? -6.596 -8.100 7.553 1.00 98.44 185 MET A O 1
ATOM 1445 N N . ARG A 1 186 ? -5.727 -10.097 7.005 1.00 98.56 186 ARG A N 1
ATOM 1446 C CA . ARG A 1 186 ? -6.649 -10.879 7.839 1.00 98.56 186 ARG A CA 1
ATOM 1447 C C . ARG A 1 186 ? -6.558 -10.521 9.320 1.00 98.56 186 ARG A C 1
ATOM 1449 O O . ARG A 1 186 ? -7.588 -10.291 9.950 1.00 98.56 186 ARG A O 1
ATOM 1456 N N . ARG A 1 187 ? -5.344 -10.408 9.870 1.00 98.56 187 ARG A N 1
ATOM 1457 C CA . ARG A 1 187 ? -5.142 -9.997 11.274 1.00 98.56 187 ARG A CA 1
ATOM 1458 C C . ARG A 1 187 ? -5.722 -8.609 11.552 1.00 98.56 187 ARG A C 1
ATOM 1460 O O . ARG A 1 187 ? -6.360 -8.395 12.587 1.00 98.56 187 ARG A O 1
ATOM 1467 N N . HIS A 1 188 ? -5.520 -7.666 10.634 1.00 98.38 188 HIS A N 1
ATOM 1468 C CA . HIS A 1 188 ? -6.050 -6.307 10.756 1.00 98.38 188 HIS A CA 1
ATOM 1469 C C . HIS A 1 188 ? -7.580 -6.293 10.645 1.00 98.38 188 HIS A C 1
ATOM 1471 O O . HIS A 1 188 ? -8.249 -5.660 11.463 1.00 98.38 188 HIS A O 1
ATOM 1477 N N . ALA A 1 189 ? -8.152 -7.074 9.725 1.00 98.31 189 ALA A N 1
ATOM 1478 C CA . ALA A 1 189 ? -9.596 -7.235 9.573 1.00 98.31 189 ALA A CA 1
ATOM 1479 C C . ALA A 1 189 ? -10.257 -7.785 10.849 1.00 98.31 189 ALA A C 1
ATOM 1481 O O . ALA A 1 189 ? -11.272 -7.251 11.304 1.00 98.31 189 ALA A O 1
ATOM 1482 N N . GLU A 1 190 ? -9.669 -8.813 11.466 1.00 98.38 190 GLU A N 1
ATOM 1483 C CA . GLU A 1 190 ? -10.132 -9.392 12.734 1.00 98.38 190 GLU A CA 1
ATOM 1484 C C . GLU A 1 190 ? -10.030 -8.396 13.896 1.00 98.38 190 GLU A C 1
ATOM 1486 O O . GLU A 1 190 ? -10.959 -8.278 14.702 1.00 98.38 190 GLU A O 1
ATOM 1491 N N . THR A 1 191 ? -8.937 -7.631 13.951 1.00 98.12 191 THR A N 1
ATOM 1492 C CA . THR A 1 191 ? -8.735 -6.577 14.957 1.00 98.12 191 THR A CA 1
ATOM 1493 C C . THR A 1 191 ? -9.827 -5.511 14.875 1.00 98.12 191 THR A C 1
ATOM 1495 O O . THR A 1 191 ? -10.409 -5.141 15.899 1.00 98.12 191 THR A O 1
ATOM 1498 N N . LEU A 1 192 ? -10.157 -5.052 13.663 1.00 97.06 192 LEU A N 1
ATOM 1499 C CA . LEU A 1 192 ? -11.241 -4.094 13.437 1.00 97.06 192 LEU A CA 1
ATOM 1500 C C . LEU A 1 192 ? -12.601 -4.687 13.828 1.00 97.06 192 LEU A C 1
ATOM 1502 O O . LEU A 1 192 ? -13.369 -4.054 14.555 1.00 97.06 192 LEU A O 1
ATOM 1506 N N . ARG A 1 193 ? -12.880 -5.937 13.440 1.00 97.06 193 ARG A N 1
ATOM 1507 C CA . ARG A 1 193 ? -14.133 -6.624 13.791 1.00 97.06 193 ARG A CA 1
ATOM 1508 C C . ARG A 1 193 ? -14.344 -6.691 15.299 1.00 97.06 193 ARG A C 1
ATOM 1510 O O . ARG A 1 193 ? -15.433 -6.374 15.781 1.00 97.06 193 ARG A O 1
ATOM 1517 N N . ALA A 1 194 ? -13.302 -7.058 16.044 1.00 96.81 194 ALA A N 1
ATOM 1518 C CA . ALA A 1 194 ? -13.349 -7.196 17.497 1.00 96.81 194 ALA A CA 1
ATOM 1519 C C . ALA A 1 194 ? -13.639 -5.873 18.230 1.00 96.81 194 ALA A C 1
ATOM 1521 O O . ALA A 1 194 ? -14.113 -5.893 19.365 1.00 96.81 194 ALA A O 1
ATOM 1522 N N . LYS A 1 195 ? -13.369 -4.728 17.592 1.00 93.88 195 LYS A N 1
ATOM 1523 C CA . LYS A 1 195 ? -13.558 -3.381 18.152 1.00 93.88 195 LYS A CA 1
ATOM 1524 C C . LYS A 1 195 ? -14.754 -2.618 17.572 1.00 93.88 195 LYS A C 1
ATOM 1526 O O . LYS A 1 195 ? -14.938 -1.450 17.904 1.00 93.88 195 LYS A O 1
ATOM 1531 N N . SER A 1 196 ? -15.591 -3.281 16.770 1.00 89.50 196 SER A N 1
ATOM 1532 C CA . SER A 1 196 ? -16.786 -2.687 16.148 1.00 89.50 196 SER A CA 1
ATOM 1533 C C . SER A 1 196 ? -17.941 -2.375 17.121 1.00 89.50 196 SER A C 1
ATOM 1535 O O . SER A 1 196 ? -18.814 -1.578 16.775 1.00 89.50 196 SER A O 1
ATOM 1537 N N . GLY A 1 197 ? -17.949 -2.991 18.314 1.00 81.62 197 GLY A N 1
ATOM 1538 C CA . GLY A 1 197 ? -18.957 -2.810 19.378 1.00 81.62 197 GLY A CA 1
ATOM 1539 C C . GLY A 1 197 ? -18.880 -1.469 20.095 1.00 81.62 197 GLY A C 1
ATOM 1540 O O . GLY A 1 197 ? -17.768 -0.924 20.248 1.00 81.62 197 GLY A O 1
#

Mean predicted aligned error: 5.7 Å

Sequence (197 aa):
IVEQGEGPRGDWRNAHFGRFLGVLDEYLELRKANPDLDVVRPVLPALVRAPEDGSDVPLITDPQSAAIADLGNVAYEVLLQLLYRLLCHVDETDEQLKTLSAVSVQLMFDVIEPLGELLTTLPVGPEHPGMTAGPTFELFYQPDYLLPHRQAGWLMMSEHLGDAADLAHHYGQNEPRLLPIAEAMRRHAETLRAKSG

Secondary structure (DSSP, 8-state):
-HHHHT-TTT-TTTSHHHHHHHHHHHHHHHHHH-TT---S--B---BSS--TT-----B--SHHHHHHHHHHHHHHHHHHHHHHHHHS-SS--HHHHHHHHHHHHHHIIIIIHHHHHHHTTSB--TTSTT-B-------S-GGGGG---HHHHHHHHHHHHHHHHHHHHHHTTT-GGGHHHHHHHHHHHHHHHHT--

=== Feature glossary ===
Key to the feature types in this record:

pLDDT. pLDDT is the predicted lDDT-Cα score: AlphaFold's confidence that the local environment of each residue (all inter-atomic distances within 15 Å) is correctly placed. It is a per-residue number between 0 and 100, with higher meaning more reliable.

Radius of gyration, Cα contacts, bounding box. The geometric summary reports three shape descriptors. Rg (radius of gyration) measures how spread out the Cα atoms are about their centre of mass; compact globular proteins have small Rg, elongated or unfolded ones large. Cα contacts (<8 Å, |i−j|>4) count long-range residue pairs in spatial proximity — high for tightly packed folds, near zero for rods or random coil. The bounding-box extents give the protein's footprint along x, y, z in Å.

Backbone torsions (φ/ψ). Backbone dihedral angles. Every residue except chain termini has a φ (preceding-C → N → Cα → C) and a ψ (N → Cα → C → next-N). They are reported in degrees following the IUPAC sign convention. Secondary structure is essentially a statement about which (φ, ψ) basin each residue occupies.

Contact-map, Ramachandran, and PAE plots. Plot images: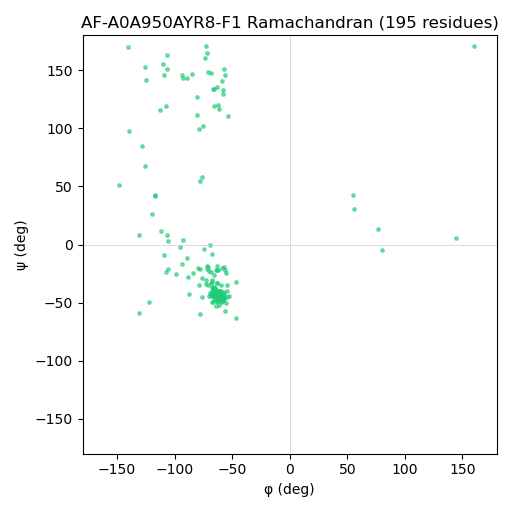 a contact map (which residues are close in 3D, as an N×N binary image), a Ramachandran scatter (backbone torsion angles, revealing secondary-structure composition at a glance), and — for AlphaFold structures — a PAE heatmap (pairwise prediction confidence).

Predicted aligned error. Predicted Aligned Error (PAE) is an AlphaFold confidence matrix: entry (i, j) is the expected error in the position of residue j, in ångströms, when the prediction is superimposed on the true structure at residue i. Low PAE within a block of residues means that block is internally rigid and well-predicted; high PAE between two blocks means their relative placement is uncertain even if each block individually is confident.

Secondary structure (3-state, P-SEA). Three-state secondary structure (P-SEA) collapses the eight DSSP classes into helix (a), strand (b), and coil (c). P-SEA assigns these from Cα geometry alone — distances and angles — without requiring backbone oxygens, so it works on any Cα trace.

Solvent-accessible surface area. S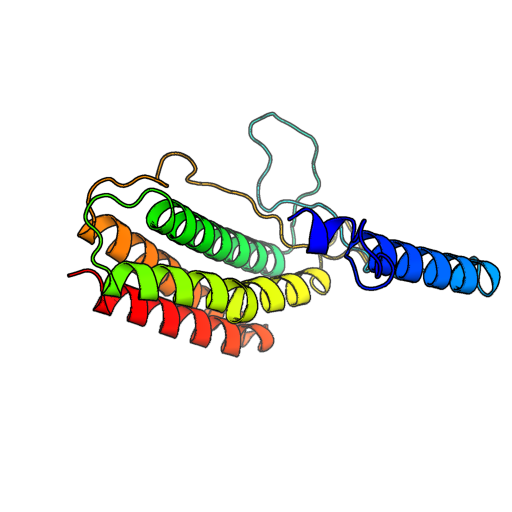olvent-accessible surface area (SASA) is the area in Å² traced out by the centre of a 1.4 Å probe sphere (a water molecule) rolled over the protein's van der Waals surface (Shrake–Rupley / Lee–Richards construction). Buried residues have near-zero SASA; fully exposed residues can exceed 200 Å². The total SASA scales roughly with the number of surface residues.

Foldseek 3Di. The Foldseek 3Di string encodes local tertiary geometry as a 20-letter alphabet — one character per residue — derived from the relative positions of nearby Cα atoms. Unlike the amino-acid sequence, 3Di is a direct function of the 3D structure, so two proteins with the same fold have similar 3Di strings even at low sequence identity.

B-factor. For experimental (PDB) structures, the B-factor (temperature factor) quantifies the positional spread of each atom in the crystal — a combination of thermal vibration and static disorder — in units of Å². High B-factors mark flexible loops or poorly resolved regions; low B-factors mark the rigid, well-ordered core.

mmCIF coordinates. The mmCIF block holds the 3D Cartesian coordinates of each backbone atom (N, Cα, C, O) in ångströms. mmCIF is the PDB's canonical archive format — a tagged-loop text representation of the atomic model.

InterPro / GO / CATH / organism. Functional annotations link the protein to curated databases. InterPro entries identify conserved domains and families by matching the sequence against member-database signatures (Pfam, PROSITE, CDD, …). Gene Ontology (GO) terms describe molecular function, biological process, and cellular component in a controlled vocabulary. CATH places the structure in a hierarchical fold classification (Class/Architecture/Topology/Homologous-superfamily). The organism is the source species.

Rendered structure images. Structure images are PyMOL renders from six orthogonal camera directions. Cartoon representation draws helices as coils and strands as arrows; sticks shows the backbone as bonds; surface shows the solvent-excluded envelope. Rainbow coloring maps sequence position to hue (blue→red, N→C); chain coloring assigns a distinct color per polypeptide.

Sequence. This is the polypeptide sequence — one letter per residue, N-terminus first. Length ranges from a few dozen residues for small domains to over a thousand for large multi-domain proteins.

Secondary structure (8-state, DSSP). The SS8 string is DSSP's per-residue secondary-structure call. α-helix (H) means an i→i+4 H-bond ladder; β-strand (E) means the residue participates in a β-sheet; 3₁₀ (G) and π (I) are tighter and wider helices; T/S are turns/bends; '-' is loop.

Nearest PDB structures. Structural nearest neighbors (via Foldseek easy-search vs the PDB). Reported per hit: target PDB id, E-value, and alignment TM-score. A TM-score above ~0.5 is the conventional threshold for 'same fold'.